Protein AF-A0A288DCH0-F1 (afdb_monomer)

Secondary structure (DSSP, 8-state):
------------GGG--EESS-HHHHHHHHHHHHHH-BTTBEEEEEEEEETT--SHHHHHHHHHHHHHHH-GGGGGG--SS---TTTGGGSEEEE-HHHHHHHHHHHHH-B-PPPTT-------S----B----HHHHHHHHHHHHHHHHHHHHT--TT-EEEEE--TTTSSS---SSEEEEEEE-SSS-EEEEEEEEE-

Foldseek 3Di:
DDPPDDDPDDDDLPQEDDPDDDPVLSVLQVLLQVLLDDPFKGKHKYKYWAWPFQDPVSVVVVLCVVQCVVCVVLVPPPPDDDPPPVVVVVQKAWDDPVVVVVLLVQLSQQSAADDPPPDDDDDDDDDRGHDDDDPVSVVVNVVSSVVNVVVVVVQDDPPKTKIFGNPPRGHPEDPDPRKGWMWTHHNPGITMIIMMYMDD

Sequence (200 aa):
MNNTVIYENSFRTDNLIVYGNSEELKKILLELEKLMYGYNYEINLGFVKLPECSTIALCKDKLETIFVAQNPHKVWSNTEGKYDLEEENKEIIPASIGEFWKKFDNGFND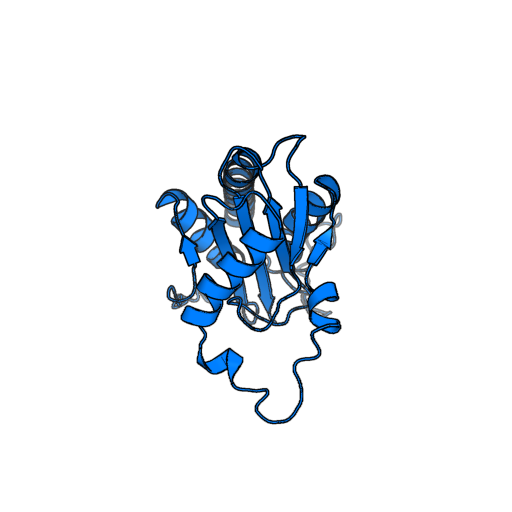RGEFKQGERPSVNETEERDGLLLSEENEKKLYQLVDQYKTIVSSFISPASEVYHYLGYNTIPGYETRRGYRMIIVNKDRDSIFIYGSGSD

Structure (mmCIF, N/CA/C/O backbone):
data_AF-A0A288DCH0-F1
#
_entry.id   AF-A0A288DCH0-F1
#
loop_
_atom_site.group_PDB
_atom_site.id
_atom_site.type_symbol
_atom_site.label_atom_id
_atom_site.label_alt_id
_atom_site.label_comp_id
_atom_site.label_asym_id
_atom_site.label_entity_id
_atom_site.label_seq_id
_atom_site.pdbx_PDB_ins_code
_atom_site.Cartn_x
_atom_site.Cartn_y
_atom_site.Cartn_z
_atom_site.occupancy
_atom_site.B_iso_or_equiv
_atom_site.auth_seq_id
_atom_site.auth_comp_id
_atom_site.auth_asym_id
_atom_site.auth_atom_id
_atom_site.pdbx_PDB_model_num
ATOM 1 N N . MET A 1 1 ? 23.135 -1.327 -36.251 1.00 33.06 1 MET A N 1
ATOM 2 C CA . MET A 1 1 ? 21.700 -0.989 -36.161 1.00 33.06 1 MET A CA 1
ATOM 3 C C . MET A 1 1 ? 21.168 -1.756 -34.965 1.00 33.06 1 MET A C 1
ATOM 5 O O . MET A 1 1 ? 21.158 -2.977 -35.023 1.00 33.06 1 MET A O 1
ATOM 9 N N . ASN A 1 2 ? 20.892 -1.071 -33.853 1.00 27.50 2 ASN A N 1
ATOM 10 C CA . ASN A 1 2 ? 20.385 -1.710 -32.638 1.00 27.50 2 ASN A CA 1
ATOM 11 C C . ASN A 1 2 ? 18.883 -1.935 -32.807 1.00 27.50 2 ASN A C 1
ATOM 13 O O . ASN A 1 2 ? 18.128 -0.975 -32.939 1.00 27.50 2 ASN A O 1
ATOM 17 N N . ASN A 1 3 ? 18.474 -3.202 -32.841 1.00 24.83 3 ASN A N 1
ATOM 18 C CA . ASN A 1 3 ? 17.071 -3.587 -32.829 1.00 24.83 3 ASN A CA 1
ATOM 19 C C . ASN A 1 3 ? 16.537 -3.396 -31.407 1.00 24.83 3 ASN A C 1
ATOM 21 O O . ASN A 1 3 ? 16.748 -4.244 -30.543 1.00 24.83 3 ASN A O 1
ATOM 25 N N . THR A 1 4 ? 15.869 -2.272 -31.164 1.00 25.62 4 THR A N 1
ATOM 26 C CA . THR A 1 4 ? 15.046 -2.084 -29.969 1.00 25.62 4 THR A CA 1
ATOM 27 C C . THR A 1 4 ? 13.858 -3.035 -30.074 1.00 25.62 4 THR A C 1
ATOM 29 O O . THR A 1 4 ? 12.953 -2.820 -30.879 1.00 25.62 4 THR A O 1
ATOM 32 N N . VAL A 1 5 ? 13.887 -4.122 -29.306 1.00 27.50 5 VAL A N 1
ATOM 33 C CA . VAL A 1 5 ? 12.747 -5.032 -29.177 1.00 27.50 5 VAL A CA 1
ATOM 34 C C . VAL A 1 5 ? 11.731 -4.361 -28.255 1.00 27.50 5 VAL A C 1
ATOM 36 O O . VAL A 1 5 ? 11.988 -4.190 -27.067 1.00 27.50 5 VAL A O 1
ATOM 39 N N . ILE A 1 6 ? 10.602 -3.933 -28.818 1.00 24.89 6 ILE A N 1
ATOM 40 C CA . ILE A 1 6 ? 9.456 -3.416 -28.066 1.00 24.89 6 ILE A CA 1
ATOM 41 C C . ILE A 1 6 ? 8.546 -4.613 -27.786 1.00 24.89 6 ILE A C 1
ATOM 43 O O . ILE A 1 6 ? 7.975 -5.183 -28.714 1.00 24.89 6 ILE A O 1
ATOM 47 N N . TYR A 1 7 ? 8.455 -5.025 -26.522 1.00 28.09 7 TYR A N 1
ATOM 48 C CA . TYR A 1 7 ? 7.547 -6.083 -26.084 1.00 28.09 7 TYR A CA 1
ATOM 49 C C . TYR A 1 7 ? 6.177 -5.477 -25.754 1.00 28.09 7 TYR A C 1
ATOM 51 O O . TYR A 1 7 ? 6.049 -4.687 -24.820 1.00 28.09 7 TYR A O 1
ATOM 59 N N . GLU A 1 8 ? 5.143 -5.848 -26.511 1.00 26.28 8 GLU A N 1
ATOM 60 C CA . GLU A 1 8 ? 3.749 -5.618 -26.121 1.00 26.28 8 GLU A CA 1
ATOM 61 C C . GLU A 1 8 ? 3.344 -6.698 -25.104 1.00 26.28 8 GLU A C 1
ATOM 63 O O . GLU A 1 8 ? 3.050 -7.837 -25.463 1.00 26.28 8 GLU A O 1
ATOM 68 N N . ASN A 1 9 ? 3.386 -6.358 -23.811 1.00 33.69 9 ASN A N 1
ATOM 69 C CA . ASN A 1 9 ? 3.046 -7.281 -22.726 1.00 33.69 9 ASN A CA 1
ATOM 70 C C . ASN A 1 9 ? 1.526 -7.429 -22.561 1.00 33.69 9 ASN A C 1
ATOM 72 O O . ASN A 1 9 ? 0.808 -6.461 -22.300 1.00 33.69 9 ASN A O 1
ATOM 76 N N . SER A 1 10 ? 1.042 -8.671 -22.628 1.00 29.69 10 SER A N 1
ATOM 77 C CA . SER A 1 10 ? -0.315 -9.048 -22.232 1.00 29.69 10 SER A CA 1
ATOM 78 C C . SER A 1 10 ? -0.452 -8.993 -20.703 1.00 29.69 10 SER A C 1
ATOM 80 O O . SER A 1 10 ? -0.099 -9.943 -20.005 1.00 29.69 10 SER A O 1
ATOM 82 N N . PHE A 1 11 ? -0.944 -7.872 -20.180 1.00 36.62 11 PHE A N 1
ATOM 83 C CA . PHE A 1 11 ? -1.223 -7.674 -18.754 1.00 36.62 11 PHE A CA 1
ATOM 84 C C . PHE A 1 11 ? -2.379 -8.570 -18.277 1.00 36.62 11 PHE A C 1
ATOM 86 O O . PHE A 1 11 ? -3.486 -8.479 -18.809 1.00 36.62 11 PHE A O 1
ATOM 93 N N . ARG A 1 12 ? -2.156 -9.404 -17.252 1.00 41.03 12 ARG A N 1
ATOM 94 C CA . ARG A 1 12 ? -3.237 -10.108 -16.539 1.00 41.03 12 ARG A CA 1
ATOM 95 C C . ARG A 1 12 ? -3.827 -9.179 -15.478 1.00 41.03 12 ARG A C 1
ATOM 97 O O . ARG A 1 12 ? -3.270 -9.019 -14.402 1.00 41.03 12 ARG A O 1
ATOM 104 N N . THR A 1 13 ? -4.965 -8.567 -15.788 1.00 41.00 13 THR A N 1
ATOM 105 C CA . THR A 1 13 ? -5.690 -7.611 -14.928 1.00 41.00 13 THR A CA 1
ATOM 106 C C . THR A 1 13 ? -6.478 -8.247 -13.779 1.00 41.00 13 THR A C 1
ATOM 108 O O . THR A 1 13 ? -7.108 -7.533 -13.001 1.00 41.00 13 THR A O 1
ATOM 111 N N . ASP A 1 14 ? -6.478 -9.575 -13.675 1.00 42.03 14 ASP A N 1
ATOM 112 C CA . ASP A 1 14 ? -7.470 -10.312 -12.881 1.00 42.03 14 ASP A CA 1
ATOM 113 C C . ASP A 1 14 ? -7.154 -10.363 -11.375 1.00 42.03 14 ASP A C 1
ATOM 115 O O . ASP A 1 14 ? -7.988 -10.809 -10.592 1.00 42.03 14 ASP A O 1
ATOM 119 N N . ASN A 1 15 ? -5.983 -9.867 -10.953 1.00 45.94 15 ASN A N 1
ATOM 120 C CA . ASN A 1 15 ? -5.519 -9.941 -9.561 1.00 45.94 15 ASN A CA 1
ATOM 121 C C . ASN A 1 15 ? -5.528 -8.599 -8.810 1.00 45.94 15 ASN A C 1
ATOM 123 O O . ASN A 1 15 ? -5.240 -8.589 -7.611 1.00 45.94 15 ASN A O 1
ATOM 127 N N . LEU A 1 16 ? -5.837 -7.475 -9.475 1.00 48.00 16 LEU A N 1
ATOM 128 C CA . LEU A 1 16 ? -5.811 -6.172 -8.812 1.00 48.00 16 LEU A CA 1
ATOM 129 C C . LEU A 1 16 ? -7.074 -5.973 -7.974 1.00 48.00 16 LEU A C 1
ATOM 131 O O . LEU A 1 16 ? -8.174 -5.764 -8.496 1.00 48.00 16 LEU A O 1
ATOM 135 N N . ILE A 1 17 ? -6.896 -5.973 -6.658 1.00 54.69 17 ILE A N 1
ATOM 136 C CA . ILE A 1 17 ? -7.978 -5.752 -5.713 1.00 54.69 17 ILE A CA 1
ATOM 137 C C . ILE A 1 17 ? -7.964 -4.300 -5.251 1.00 54.69 17 ILE A C 1
ATOM 139 O O . ILE A 1 17 ? -7.079 -3.869 -4.513 1.00 54.69 17 ILE A O 1
ATOM 143 N N . VAL A 1 18 ? -9.007 -3.571 -5.650 1.00 55.38 18 VAL A N 1
ATOM 144 C CA . VAL A 1 18 ? -9.348 -2.250 -5.114 1.00 55.38 18 VAL A CA 1
ATOM 145 C C . VAL A 1 18 ? -10.775 -2.313 -4.578 1.00 55.38 18 VAL A C 1
ATOM 147 O O . VAL A 1 18 ? -11.734 -2.154 -5.331 1.00 55.38 18 VAL A O 1
ATOM 150 N N . TYR A 1 19 ? -10.940 -2.574 -3.279 1.00 48.19 19 TYR A N 1
ATOM 151 C CA . TYR A 1 19 ? -12.259 -2.500 -2.637 1.00 48.19 19 TYR A CA 1
ATOM 152 C C . TYR A 1 19 ? -12.503 -1.089 -2.100 1.00 48.19 19 TYR A C 1
ATOM 154 O O . TYR A 1 19 ? -11.731 -0.590 -1.284 1.00 48.19 19 TYR A O 1
ATOM 162 N N . GLY A 1 20 ? -13.606 -0.471 -2.536 1.00 47.53 20 GLY A N 1
ATOM 163 C CA . GLY A 1 20 ? -14.191 0.713 -1.900 1.00 47.53 20 GLY A CA 1
ATOM 164 C C . GLY A 1 20 ? -13.631 2.088 -2.291 1.00 47.53 20 GLY A C 1
ATOM 165 O O . GLY A 1 20 ? -13.888 3.028 -1.542 1.00 47.53 20 GLY A O 1
ATOM 166 N N . ASN A 1 21 ? -12.898 2.237 -3.409 1.00 59.12 21 ASN A N 1
ATOM 167 C CA . ASN A 1 21 ? -12.356 3.530 -3.875 1.00 59.12 21 ASN A CA 1
ATOM 168 C C . ASN A 1 21 ? -12.248 3.670 -5.413 1.00 59.12 21 ASN A C 1
ATOM 170 O O . ASN A 1 21 ? -12.441 2.706 -6.147 1.00 59.12 21 ASN A O 1
ATOM 174 N N . SER A 1 22 ? -11.991 4.909 -5.866 1.00 68.38 22 SER A N 1
ATOM 175 C CA . SER A 1 22 ? -12.188 5.436 -7.228 1.00 68.38 22 SER A CA 1
ATOM 176 C C . SER A 1 22 ? -11.420 4.715 -8.349 1.00 68.38 22 SER A C 1
ATOM 178 O O . SER A 1 22 ? -10.301 4.236 -8.170 1.00 68.38 22 SER A O 1
ATOM 180 N N . GLU A 1 23 ? -11.993 4.743 -9.559 1.00 78.50 23 GLU A N 1
ATOM 181 C CA . GLU A 1 23 ? -11.355 4.313 -10.821 1.00 78.50 23 GLU A CA 1
ATOM 182 C C . GLU A 1 23 ? -9.957 4.918 -11.043 1.00 78.50 23 GLU A C 1
ATOM 184 O O . GLU A 1 23 ? -9.132 4.358 -11.759 1.00 78.50 23 GLU A O 1
ATOM 189 N N . GLU A 1 24 ? -9.678 6.066 -10.431 1.00 83.88 24 GLU A N 1
ATOM 190 C CA . GLU A 1 24 ? -8.376 6.726 -10.463 1.00 83.88 24 GLU A CA 1
ATOM 191 C C . GLU A 1 24 ? -7.301 5.930 -9.715 1.00 83.88 24 GLU A C 1
ATOM 193 O O . GLU A 1 24 ? -6.245 5.671 -10.286 1.00 83.88 24 GLU A O 1
ATOM 198 N N . LEU A 1 25 ? -7.576 5.460 -8.492 1.00 86.62 25 LEU A N 1
ATOM 199 C CA . LEU A 1 25 ? -6.627 4.639 -7.732 1.00 86.62 25 LEU A CA 1
ATOM 200 C C . LEU A 1 25 ? -6.304 3.343 -8.480 1.00 86.62 25 LEU A C 1
ATOM 202 O O . LEU A 1 25 ? -5.142 2.960 -8.587 1.00 86.62 25 LEU A O 1
ATOM 206 N N . LYS A 1 26 ? -7.325 2.700 -9.056 1.00 86.50 26 LYS A N 1
ATOM 207 C CA . LYS A 1 26 ? -7.138 1.501 -9.878 1.00 86.50 26 LYS A CA 1
ATOM 208 C C . LYS A 1 26 ? -6.208 1.774 -11.063 1.00 86.50 26 LYS A C 1
ATOM 210 O O . LYS A 1 26 ? -5.300 0.990 -11.316 1.00 86.50 26 LYS A O 1
ATOM 215 N N . LYS A 1 27 ? -6.400 2.894 -11.769 1.00 89.81 27 LYS A N 1
ATOM 216 C CA . LYS A 1 27 ? -5.523 3.304 -12.878 1.00 89.81 27 LYS A CA 1
ATOM 217 C C . LYS A 1 27 ? -4.095 3.573 -12.413 1.00 89.81 27 LYS A C 1
ATOM 219 O O . LYS A 1 27 ? -3.172 3.124 -13.082 1.00 89.81 27 LYS A O 1
ATOM 224 N N . ILE A 1 28 ? -3.915 4.261 -11.283 1.00 91.75 28 ILE A N 1
ATOM 225 C CA . ILE A 1 28 ? -2.589 4.536 -10.716 1.00 91.75 28 ILE A CA 1
ATOM 226 C C . ILE A 1 28 ? -1.857 3.224 -10.426 1.00 91.75 28 ILE A C 1
ATOM 228 O O . ILE A 1 28 ? -0.740 3.048 -10.901 1.00 91.75 28 ILE A O 1
ATOM 232 N N . LEU A 1 29 ? -2.492 2.288 -9.712 1.00 89.44 29 LEU A N 1
ATOM 233 C CA . LEU A 1 29 ? -1.873 1.007 -9.360 1.00 89.44 29 LEU A CA 1
ATOM 234 C C . LEU A 1 29 ? -1.507 0.182 -10.602 1.00 89.44 29 LEU A C 1
ATOM 236 O O . LEU A 1 29 ? -0.375 -0.274 -10.698 1.00 89.44 29 LEU A O 1
ATOM 240 N N . LEU A 1 30 ? -2.404 0.074 -11.591 1.00 87.06 30 LEU A N 1
ATOM 241 C CA . LEU A 1 30 ? -2.114 -0.645 -12.842 1.00 87.06 30 LEU A CA 1
ATOM 242 C C . LEU A 1 30 ? -0.948 -0.028 -13.623 1.00 87.06 30 LEU A C 1
ATOM 244 O O . LEU A 1 30 ? -0.140 -0.741 -14.213 1.00 87.06 30 LEU A O 1
ATOM 248 N N . GLU A 1 31 ? -0.872 1.300 -13.683 1.00 90.00 31 GLU A N 1
ATOM 249 C CA . GLU A 1 31 ? 0.220 1.979 -14.383 1.00 90.00 31 GLU A CA 1
ATOM 250 C C . GLU A 1 31 ? 1.544 1.878 -13.614 1.00 90.00 31 GLU A C 1
ATOM 252 O O . GLU A 1 31 ? 2.592 1.752 -14.245 1.00 90.00 31 GLU A O 1
ATOM 257 N N . LEU A 1 32 ? 1.508 1.874 -12.278 1.00 89.50 32 LEU A N 1
ATOM 258 C CA . LEU A 1 32 ? 2.677 1.587 -11.444 1.00 89.50 32 LEU A CA 1
ATOM 259 C C . LEU A 1 32 ? 3.186 0.161 -11.681 1.00 89.50 32 LEU A C 1
ATOM 261 O O . LEU A 1 32 ? 4.368 -0.011 -11.958 1.00 89.50 32 LEU A O 1
ATOM 265 N N . GLU A 1 33 ? 2.304 -0.842 -11.661 1.00 86.56 33 GLU A N 1
ATOM 266 C CA . GLU A 1 33 ? 2.664 -2.234 -11.966 1.00 86.56 33 GLU A CA 1
ATOM 267 C C . GLU A 1 33 ? 3.313 -2.353 -13.351 1.00 86.56 33 GLU A C 1
ATOM 269 O O . GLU A 1 33 ? 4.378 -2.948 -13.472 1.00 86.56 33 GLU A O 1
ATOM 274 N N . LYS A 1 34 ? 2.747 -1.709 -14.385 1.00 84.81 34 LYS A N 1
ATOM 275 C CA . LYS A 1 34 ? 3.336 -1.642 -15.740 1.00 84.81 34 LYS A CA 1
ATOM 276 C C . LYS A 1 34 ? 4.734 -1.056 -15.771 1.00 84.81 34 LYS A C 1
ATOM 278 O O . LYS A 1 34 ? 5.597 -1.591 -16.459 1.00 84.81 34 LYS A O 1
ATOM 283 N N . LEU A 1 35 ? 4.944 0.054 -15.070 1.00 85.25 35 LEU A N 1
ATOM 284 C CA . LEU A 1 35 ? 6.243 0.719 -15.027 1.00 85.25 35 LEU A CA 1
ATOM 285 C C . LEU A 1 35 ? 7.268 -0.063 -14.210 1.00 85.25 35 LEU A C 1
ATOM 287 O O . LEU A 1 35 ? 8.457 0.148 -14.397 1.00 85.25 35 LEU A O 1
ATOM 291 N N . MET A 1 36 ? 6.835 -0.938 -13.308 1.00 79.62 36 MET A N 1
ATOM 292 C CA . MET A 1 36 ? 7.726 -1.748 -12.480 1.00 79.62 36 MET A CA 1
ATOM 293 C C . MET A 1 36 ? 7.902 -3.181 -13.004 1.00 79.62 36 MET A C 1
ATOM 295 O O . MET A 1 36 ? 8.709 -3.927 -12.456 1.00 79.62 36 MET A O 1
ATOM 299 N N . TYR A 1 37 ? 7.187 -3.562 -14.067 1.00 71.56 37 TYR A N 1
ATOM 300 C CA . TYR A 1 37 ? 7.242 -4.892 -14.674 1.00 71.56 37 TYR A CA 1
ATOM 301 C C . TYR A 1 37 ? 8.502 -5.076 -15.537 1.00 71.56 37 TYR A C 1
ATOM 303 O O . TYR A 1 37 ? 8.754 -4.293 -16.456 1.00 71.56 37 TYR A O 1
ATOM 311 N N . GLY A 1 38 ? 9.272 -6.139 -15.286 1.00 64.31 38 GLY A N 1
ATOM 312 C CA . GLY A 1 38 ? 10.530 -6.448 -15.983 1.00 64.31 38 GLY A CA 1
ATOM 313 C C . GLY A 1 38 ? 10.604 -7.878 -16.526 1.00 64.31 38 GLY A C 1
ATOM 314 O O . GLY A 1 38 ? 9.732 -8.693 -16.253 1.00 64.31 38 GLY A O 1
ATOM 315 N N . TYR A 1 39 ? 11.664 -8.198 -17.285 1.00 52.31 39 TYR A N 1
ATOM 316 C CA . TYR A 1 39 ? 11.832 -9.470 -18.025 1.00 52.31 39 TYR A CA 1
ATOM 317 C C . TYR A 1 39 ? 11.631 -10.742 -17.174 1.00 52.31 39 TYR A C 1
ATOM 319 O O . TYR A 1 39 ? 11.207 -11.753 -17.719 1.00 52.31 39 TYR A O 1
ATOM 327 N N . ASN A 1 40 ? 11.870 -10.675 -15.859 1.00 54.38 40 ASN A N 1
ATOM 328 C CA . ASN A 1 40 ? 11.530 -11.726 -14.891 1.00 54.38 40 ASN A CA 1
ATOM 329 C C . ASN A 1 40 ? 10.913 -11.154 -13.603 1.00 54.38 40 ASN A C 1
ATOM 331 O O . ASN A 1 40 ? 10.943 -11.817 -12.584 1.00 54.38 40 ASN A O 1
ATOM 335 N N . TYR A 1 41 ? 10.437 -9.905 -13.607 1.00 65.50 41 TYR A N 1
ATOM 336 C CA . TYR A 1 41 ? 10.013 -9.244 -12.374 1.00 65.50 41 TYR A CA 1
ATOM 337 C C . TYR A 1 41 ? 8.532 -8.898 -12.435 1.00 65.50 41 TYR A C 1
ATOM 339 O O . TYR A 1 41 ? 8.132 -7.995 -13.176 1.00 65.50 41 TYR A O 1
ATOM 347 N N . GLU A 1 42 ? 7.727 -9.630 -11.669 1.00 71.88 42 GLU A N 1
ATOM 348 C CA . GLU A 1 42 ? 6.294 -9.383 -11.532 1.00 71.88 42 GLU A CA 1
ATOM 349 C C . GLU A 1 42 ? 6.026 -8.596 -10.250 1.00 71.88 42 GLU A C 1
ATOM 351 O O . GLU A 1 42 ? 6.369 -9.041 -9.155 1.00 71.88 42 GLU A O 1
ATOM 356 N N . ILE A 1 43 ? 5.380 -7.435 -10.384 1.00 77.38 43 ILE A N 1
ATOM 357 C CA . ILE A 1 43 ? 4.949 -6.596 -9.264 1.00 77.38 43 ILE A CA 1
ATOM 358 C C . ILE A 1 43 ? 3.433 -6.660 -9.143 1.00 77.38 43 ILE A C 1
ATOM 360 O O . ILE A 1 43 ? 2.714 -6.474 -10.120 1.00 77.38 43 ILE A O 1
ATOM 364 N N . ASN A 1 44 ? 2.967 -6.900 -7.920 1.00 80.31 44 ASN A N 1
ATOM 365 C CA . ASN A 1 44 ? 1.561 -6.845 -7.549 1.00 80.31 44 ASN A CA 1
ATOM 366 C C . ASN A 1 44 ? 1.392 -5.822 -6.429 1.00 80.31 44 ASN A C 1
ATOM 368 O O . ASN A 1 44 ? 2.027 -5.938 -5.375 1.00 80.31 44 ASN A O 1
ATOM 372 N N . LEU A 1 45 ? 0.561 -4.817 -6.672 1.00 86.00 45 LEU A N 1
ATOM 373 C CA . LEU A 1 45 ? 0.197 -3.784 -5.718 1.00 86.00 45 LEU A CA 1
ATOM 374 C C . LEU A 1 45 ? -1.274 -3.943 -5.348 1.00 86.00 45 LEU A C 1
ATOM 376 O O . LEU A 1 45 ? -2.097 -4.376 -6.147 1.00 86.00 45 LEU A O 1
ATOM 380 N N . GLY A 1 46 ? -1.654 -3.517 -4.151 1.00 86.69 46 GLY A N 1
ATOM 381 C CA . GLY A 1 46 ? -3.068 -3.471 -3.820 1.00 86.69 46 GLY A CA 1
ATOM 382 C C . GLY A 1 46 ? -3.421 -2.563 -2.668 1.00 86.69 46 GLY A C 1
ATOM 383 O O . GLY A 1 46 ? -2.590 -2.172 -1.844 1.00 86.69 46 GLY A O 1
ATOM 384 N N . PHE A 1 47 ? -4.705 -2.223 -2.654 1.00 90.19 47 PHE A N 1
ATOM 385 C CA . PHE A 1 47 ? -5.308 -1.310 -1.705 1.00 90.19 47 PHE A CA 1
ATOM 386 C C . PHE A 1 47 ? -6.709 -1.804 -1.363 1.00 90.19 47 PHE A C 1
ATOM 388 O O . PHE A 1 47 ? -7.597 -1.883 -2.211 1.00 90.19 47 PHE A O 1
ATOM 395 N N . VAL A 1 48 ? -6.936 -2.088 -0.092 1.00 89.06 48 VAL A N 1
ATOM 396 C CA . VAL A 1 48 ? -8.215 -2.565 0.415 1.00 89.06 48 VAL A CA 1
ATOM 397 C C . VAL A 1 48 ? -8.712 -1.577 1.450 1.00 89.06 48 VAL A C 1
ATOM 399 O O . VAL A 1 48 ? -8.078 -1.365 2.482 1.00 89.06 48 VAL A O 1
ATOM 402 N N . LYS A 1 49 ? -9.872 -0.980 1.188 1.00 89.50 49 LYS A N 1
ATOM 403 C CA . LYS A 1 49 ? -10.587 -0.198 2.187 1.00 89.50 49 LYS A CA 1
ATOM 404 C C . LYS A 1 49 ? -11.319 -1.139 3.143 1.00 89.50 49 LYS A C 1
ATOM 406 O O . LYS A 1 49 ? -12.034 -2.037 2.704 1.00 89.50 49 LYS A O 1
ATOM 411 N N . LEU A 1 50 ? -11.156 -0.918 4.441 1.00 89.75 50 LEU A N 1
ATOM 412 C CA . LEU A 1 50 ? -11.725 -1.721 5.522 1.00 89.75 50 LEU A CA 1
ATOM 413 C C . LEU A 1 50 ? -12.735 -0.869 6.308 1.00 89.75 50 LEU A C 1
ATOM 415 O O . LEU A 1 50 ? -12.389 -0.316 7.359 1.00 89.75 50 LEU A O 1
ATOM 419 N N . PRO A 1 51 ? -13.976 -0.723 5.800 1.00 86.88 51 PRO A N 1
ATOM 420 C CA . PRO A 1 51 ? -15.001 0.042 6.492 1.00 86.88 51 PRO A CA 1
ATOM 421 C C . PRO A 1 51 ? -15.348 -0.620 7.819 1.00 86.88 51 PRO A C 1
ATOM 423 O O . PRO A 1 51 ? -15.377 -1.852 7.914 1.00 86.88 51 PRO A O 1
ATOM 426 N N . GLU A 1 52 ? -15.611 0.202 8.835 1.00 85.44 52 GLU A N 1
ATOM 427 C CA . GLU A 1 52 ? -15.975 -0.249 10.187 1.00 85.44 52 GLU A CA 1
ATOM 428 C C . GLU A 1 52 ? -14.923 -1.170 10.835 1.00 85.44 52 GLU A C 1
ATOM 430 O O . GLU A 1 52 ? -15.234 -1.964 11.721 1.00 85.44 52 GLU A O 1
ATOM 435 N N . CYS A 1 53 ? -13.664 -1.097 10.396 1.00 90.12 53 CYS A N 1
ATOM 436 C CA . CYS A 1 53 ? -12.560 -1.668 11.149 1.00 90.12 53 CYS A CA 1
ATOM 437 C C . CYS A 1 53 ? -11.943 -0.586 12.041 1.00 90.12 53 CYS A C 1
ATOM 439 O O . CYS A 1 53 ? -11.183 0.243 11.550 1.00 90.12 53 CYS A O 1
ATOM 441 N N . SER A 1 54 ? -12.226 -0.627 13.341 1.00 93.56 54 SER A N 1
ATOM 442 C CA . SER A 1 54 ? -11.653 0.297 14.333 1.00 93.56 54 SER A CA 1
ATOM 443 C C . SER A 1 54 ? -10.591 -0.336 15.237 1.00 93.56 54 SER A C 1
ATOM 445 O O . SER A 1 54 ? -9.970 0.358 16.041 1.00 93.56 54 SER A O 1
ATOM 447 N N . THR A 1 55 ? -10.378 -1.649 15.123 1.00 94.75 55 THR A N 1
ATOM 448 C CA . THR A 1 55 ? -9.391 -2.405 15.900 1.00 94.75 55 THR A CA 1
ATOM 449 C C . THR A 1 55 ? -8.643 -3.375 14.998 1.00 94.75 55 THR A C 1
ATOM 451 O O . THR A 1 55 ? -9.171 -3.842 13.990 1.00 94.75 55 THR A O 1
ATOM 454 N N . ILE A 1 56 ? -7.417 -3.729 15.380 1.00 92.69 56 ILE A N 1
ATOM 455 C CA . ILE A 1 56 ? -6.601 -4.652 14.589 1.00 92.69 56 ILE A CA 1
ATOM 456 C C . ILE A 1 56 ? -7.248 -6.035 14.415 1.00 92.69 56 ILE A C 1
ATOM 458 O O . ILE A 1 56 ? -7.178 -6.600 13.327 1.00 92.69 56 ILE A O 1
ATOM 462 N N . ALA A 1 57 ? -7.950 -6.532 15.439 1.00 89.94 57 ALA A N 1
ATOM 463 C CA . ALA A 1 57 ? -8.692 -7.790 15.368 1.00 89.94 57 ALA A CA 1
ATOM 464 C C . ALA A 1 57 ? -9.790 -7.734 14.292 1.00 89.94 57 ALA A C 1
ATOM 466 O O . ALA A 1 57 ? -9.833 -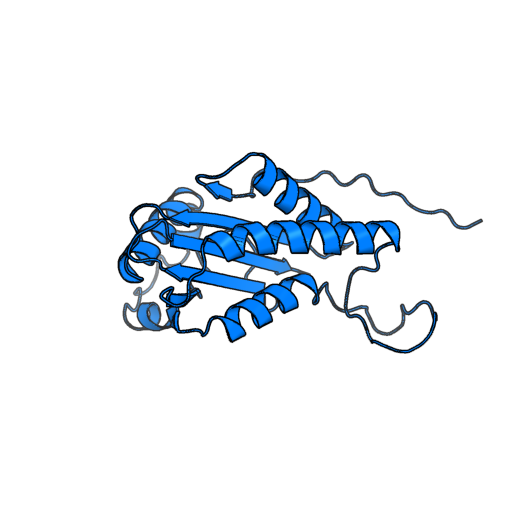8.586 13.413 1.00 89.94 57 ALA A O 1
ATOM 467 N N . LEU A 1 58 ? -10.596 -6.664 14.272 1.00 90.94 58 LEU A N 1
ATOM 468 C CA . LEU A 1 58 ? -11.637 -6.485 13.251 1.00 90.94 58 LEU A CA 1
ATOM 469 C C . LEU A 1 58 ? -11.057 -6.354 11.835 1.00 90.94 58 LEU A C 1
ATOM 471 O O . LEU A 1 58 ? -11.682 -6.783 10.865 1.00 90.94 58 LEU A O 1
ATOM 475 N N . CYS A 1 59 ? -9.876 -5.747 11.695 1.00 90.12 59 CYS A N 1
ATOM 476 C CA . CYS A 1 59 ? -9.204 -5.635 10.400 1.00 90.12 59 CYS A CA 1
ATOM 477 C C . CYS A 1 59 ? -8.710 -6.997 9.925 1.00 90.12 59 CYS A C 1
ATOM 479 O O . CYS A 1 59 ? -8.887 -7.307 8.749 1.00 90.12 59 CYS A O 1
ATOM 481 N N . LYS A 1 60 ? -8.126 -7.801 10.823 1.00 86.19 60 LYS A N 1
ATOM 482 C CA . LYS A 1 60 ? -7.683 -9.167 10.526 1.00 86.19 60 LYS A CA 1
ATOM 483 C C . LYS A 1 60 ? -8.855 -10.012 10.021 1.00 86.19 60 LYS A C 1
ATOM 485 O O . LYS A 1 60 ? -8.789 -10.490 8.893 1.00 86.19 60 LYS A O 1
ATOM 490 N N . ASP A 1 61 ? -9.957 -10.058 10.769 1.00 84.62 61 ASP A N 1
ATOM 491 C CA . ASP A 1 61 ? -11.153 -10.834 10.407 1.00 84.62 61 ASP A CA 1
ATOM 492 C C . ASP A 1 61 ? -11.715 -10.432 9.029 1.00 84.62 61 ASP A C 1
ATOM 494 O O . ASP A 1 61 ? -12.096 -11.273 8.206 1.00 84.62 61 ASP A O 1
ATOM 498 N N . LYS A 1 62 ? -11.754 -9.122 8.739 1.00 85.00 62 LYS A N 1
ATOM 499 C CA . LYS A 1 62 ? -12.207 -8.612 7.435 1.00 85.00 62 LYS A CA 1
ATOM 500 C C . LYS A 1 62 ? -11.255 -8.999 6.308 1.00 85.00 62 LYS A C 1
ATOM 502 O O . LYS A 1 62 ? -11.725 -9.391 5.243 1.00 85.00 62 LYS A O 1
ATOM 507 N N . LEU A 1 63 ? -9.944 -8.885 6.514 1.00 82.25 63 LEU A N 1
ATOM 508 C CA . LEU A 1 63 ? -8.950 -9.260 5.506 1.00 82.25 63 LEU A CA 1
ATOM 509 C C . LEU A 1 63 ? -8.998 -10.754 5.209 1.00 82.25 63 LEU A C 1
ATOM 511 O O . LEU A 1 63 ? -9.013 -11.132 4.041 1.00 82.25 63 LEU A O 1
ATOM 515 N N . GLU A 1 64 ? -9.108 -11.589 6.239 1.00 78.69 64 GLU A N 1
ATOM 516 C CA . GLU A 1 64 ? -9.305 -13.026 6.075 1.00 78.69 64 GLU A CA 1
ATOM 517 C C . GLU A 1 64 ? -10.572 -13.315 5.283 1.00 78.69 64 GLU A C 1
ATOM 519 O O . GLU A 1 64 ? -10.51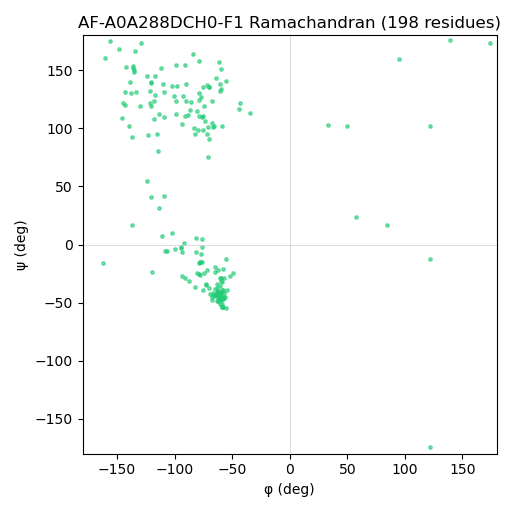4 -14.041 4.299 1.00 78.69 64 GLU A O 1
ATOM 524 N N . THR A 1 65 ? -11.692 -12.672 5.613 1.00 77.31 65 THR A N 1
ATOM 525 C CA . THR A 1 65 ? -12.941 -12.833 4.855 1.00 77.31 65 THR A CA 1
ATOM 526 C C . THR A 1 65 ? -12.764 -12.468 3.378 1.00 77.31 65 THR A C 1
ATOM 528 O O . THR A 1 65 ? -13.179 -13.225 2.499 1.00 77.31 65 THR A O 1
ATOM 531 N N . ILE A 1 66 ? -12.133 -11.325 3.088 1.00 76.62 66 ILE A N 1
ATOM 532 C CA . ILE A 1 66 ? -11.915 -10.840 1.717 1.00 76.62 66 ILE A CA 1
ATOM 533 C C . ILE A 1 66 ? -11.027 -11.815 0.938 1.00 76.62 66 ILE A C 1
ATOM 535 O O . ILE A 1 66 ? -11.365 -12.197 -0.182 1.00 76.62 66 ILE A O 1
ATOM 539 N N . PHE A 1 67 ? -9.906 -12.227 1.523 1.00 73.19 67 PHE A N 1
ATOM 540 C CA . PHE A 1 67 ? -8.871 -12.969 0.815 1.00 73.19 67 PHE A CA 1
ATOM 541 C C . PHE A 1 67 ? -9.088 -14.490 0.808 1.00 73.19 67 PHE A C 1
ATOM 543 O O . PHE A 1 67 ? -8.771 -15.140 -0.188 1.00 73.19 67 PHE A O 1
ATOM 550 N N . VAL A 1 68 ? -9.695 -15.070 1.850 1.00 68.12 68 VAL A N 1
ATOM 551 C CA . VAL A 1 68 ? -10.133 -16.481 1.857 1.00 68.12 68 VAL A CA 1
ATOM 552 C C . VAL A 1 68 ? -11.219 -16.707 0.812 1.00 68.12 68 VAL A C 1
ATOM 554 O O . VAL A 1 68 ? -11.149 -17.683 0.068 1.00 68.12 68 VAL A O 1
ATOM 557 N N . ALA A 1 69 ? -12.188 -15.792 0.697 1.00 60.41 69 ALA A N 1
ATOM 558 C CA . ALA A 1 69 ? -13.231 -15.890 -0.323 1.00 60.41 69 ALA A CA 1
ATOM 559 C C . ALA A 1 69 ? -12.663 -15.883 -1.754 1.00 60.41 69 ALA A C 1
ATOM 561 O O . ALA A 1 69 ? -13.255 -16.467 -2.658 1.00 60.41 69 ALA A O 1
ATOM 562 N N . GLN A 1 70 ? -11.512 -15.242 -1.962 1.00 59.75 70 GLN A N 1
ATOM 563 C CA . GLN A 1 70 ? -10.870 -15.115 -3.272 1.00 59.75 70 GLN A CA 1
ATOM 564 C C . GLN A 1 70 ? -9.883 -16.239 -3.578 1.00 59.75 70 GLN A C 1
ATOM 566 O O . GLN A 1 70 ? -9.699 -16.589 -4.740 1.00 59.75 70 GLN A O 1
ATOM 571 N N . ASN A 1 71 ? -9.269 -16.826 -2.550 1.00 56.72 71 ASN A N 1
ATOM 572 C CA . ASN A 1 71 ? -8.307 -17.914 -2.687 1.00 56.72 71 ASN A CA 1
ATOM 573 C C . ASN A 1 71 ? -8.723 -19.155 -1.873 1.00 56.72 71 ASN A C 1
ATOM 575 O O . ASN A 1 71 ? -7.911 -19.668 -1.098 1.00 56.72 71 ASN A O 1
ATOM 579 N N . PRO A 1 72 ? -9.944 -19.701 -2.051 1.00 51.12 72 PRO A N 1
ATOM 580 C CA . PRO A 1 72 ? -10.435 -20.807 -1.222 1.00 51.12 72 PRO A CA 1
ATOM 581 C C . PRO A 1 72 ? -9.545 -22.056 -1.326 1.00 51.12 72 PRO A C 1
ATOM 583 O O . PRO A 1 72 ? -9.414 -22.816 -0.370 1.00 51.12 72 PRO A O 1
ATOM 586 N N . HIS A 1 73 ? -8.874 -22.241 -2.468 1.00 49.06 73 HIS A N 1
ATOM 587 C CA . HIS A 1 73 ? -7.949 -23.350 -2.709 1.00 49.06 73 HIS A CA 1
ATOM 588 C C . HIS A 1 73 ? -6.599 -23.207 -1.989 1.00 49.06 73 HIS A C 1
ATOM 590 O O . HIS A 1 73 ? -5.961 -24.222 -1.723 1.00 49.06 73 HIS A O 1
ATOM 596 N N . LYS A 1 74 ? -6.161 -21.986 -1.642 1.00 49.69 74 LYS A N 1
ATOM 597 C CA . LYS A 1 74 ? -4.908 -21.768 -0.892 1.00 49.69 74 LYS A CA 1
ATOM 598 C C . LYS A 1 74 ? -5.051 -22.054 0.605 1.00 49.69 74 LYS A C 1
ATOM 600 O O . LYS A 1 74 ? -4.054 -22.241 1.286 1.00 49.69 74 LYS A O 1
ATOM 605 N N . VAL A 1 75 ? -6.282 -22.148 1.107 1.00 50.00 75 VAL A N 1
ATOM 606 C CA . VAL A 1 75 ? -6.569 -22.547 2.496 1.00 50.00 75 VAL A CA 1
ATOM 607 C C . VAL A 1 75 ? -6.447 -24.072 2.682 1.00 50.00 75 VAL A C 1
ATOM 609 O O . VAL A 1 75 ? -6.347 -24.563 3.800 1.00 50.00 75 VAL A O 1
ATOM 612 N N . TRP A 1 76 ? -6.423 -24.848 1.591 1.00 37.53 76 TRP A N 1
ATOM 613 C CA . TRP A 1 76 ? -6.521 -26.312 1.627 1.00 37.53 76 TRP A CA 1
ATOM 614 C C . TRP A 1 76 ? -5.187 -27.080 1.684 1.00 37.53 76 TRP A C 1
ATOM 616 O O . TRP A 1 76 ? -5.226 -28.307 1.727 1.00 37.53 76 TRP A O 1
ATOM 626 N N . SER A 1 77 ? -4.012 -26.437 1.734 1.00 41.06 77 SER A N 1
ATOM 627 C CA . SER A 1 77 ? -2.725 -27.168 1.754 1.00 41.06 77 SER A CA 1
ATOM 628 C C . SER A 1 77 ? -2.287 -27.702 3.125 1.00 41.06 77 SER A C 1
ATOM 630 O O . SER A 1 77 ? -1.198 -28.258 3.234 1.00 41.06 77 SER A O 1
ATOM 632 N N . ASN A 1 78 ? -3.117 -27.588 4.164 1.00 41.00 78 ASN A N 1
ATOM 633 C CA . ASN A 1 78 ? -2.757 -27.985 5.529 1.00 41.00 78 ASN A CA 1
ATOM 634 C C . ASN A 1 78 ? -3.727 -29.065 6.034 1.00 41.00 78 ASN A C 1
ATOM 636 O O . ASN A 1 78 ? -4.212 -29.007 7.161 1.00 41.00 78 ASN A O 1
ATOM 640 N N . THR A 1 79 ? -4.099 -30.033 5.189 1.00 41.22 79 THR A N 1
ATOM 641 C CA . THR A 1 79 ? -5.055 -31.085 5.587 1.00 41.22 79 THR A CA 1
ATOM 642 C C . THR A 1 79 ? -4.450 -32.166 6.491 1.00 41.22 79 THR A C 1
ATOM 644 O O . THR A 1 79 ? -5.152 -33.097 6.870 1.00 41.22 79 THR A O 1
ATOM 647 N N . GLU A 1 80 ? -3.193 -32.032 6.920 1.00 40.41 80 GLU A N 1
ATOM 648 C CA . GLU A 1 80 ? -2.618 -32.870 7.973 1.00 40.41 80 GLU A CA 1
ATOM 649 C C . GLU A 1 80 ? -1.796 -32.033 8.957 1.00 40.41 80 GLU A C 1
ATOM 651 O O . GLU A 1 80 ? -0.599 -31.835 8.790 1.00 40.41 80 GLU A O 1
ATOM 656 N N . GLY A 1 81 ? -2.447 -31.578 10.028 1.00 37.97 81 GLY A N 1
ATOM 657 C CA . GLY A 1 81 ? -1.752 -31.163 11.244 1.00 37.97 81 GLY A CA 1
ATOM 658 C C . GLY A 1 81 ? -2.020 -29.724 11.647 1.00 37.97 81 GLY A C 1
ATOM 659 O O . GLY A 1 81 ? -1.431 -28.806 11.102 1.00 37.97 81 GLY A O 1
ATOM 660 N N . LYS A 1 82 ? -2.899 -29.580 12.646 1.00 36.28 82 LYS A N 1
ATOM 661 C CA . LYS A 1 82 ? -2.962 -28.489 13.631 1.00 36.28 82 LYS A CA 1
ATOM 662 C C . LYS A 1 82 ? -2.537 -27.104 13.123 1.00 36.28 82 LYS A C 1
ATOM 664 O O . LYS A 1 82 ? -1.360 -26.766 13.122 1.00 36.28 82 LYS A O 1
ATOM 669 N N . TYR A 1 83 ? -3.527 -26.260 12.850 1.00 39.31 83 TYR A N 1
ATOM 670 C CA . TYR A 1 83 ? -3.346 -24.820 13.000 1.00 39.31 83 TYR A CA 1
ATOM 671 C C . TYR A 1 83 ? -2.972 -24.542 14.464 1.00 39.31 83 TYR A C 1
ATOM 673 O O . TYR A 1 83 ? -3.829 -24.613 15.348 1.00 39.31 83 TYR A O 1
ATOM 681 N N . ASP A 1 84 ? -1.689 -24.304 14.735 1.00 37.53 84 ASP A N 1
ATOM 682 C CA . ASP A 1 84 ? -1.248 -23.785 16.026 1.00 37.53 84 ASP A CA 1
ATOM 683 C C . ASP A 1 84 ? -1.694 -22.322 16.114 1.00 37.53 84 ASP A C 1
ATOM 685 O O . ASP A 1 84 ? -1.066 -21.417 15.568 1.00 37.53 84 ASP A O 1
ATOM 689 N N . LEU A 1 85 ? -2.791 -22.089 16.839 1.00 37.69 85 LEU A N 1
ATOM 690 C CA . LEU A 1 85 ? -3.317 -20.759 17.185 1.00 37.69 85 LEU A CA 1
ATOM 691 C C . LEU A 1 85 ? -2.270 -19.867 17.900 1.00 37.69 85 LEU A C 1
ATOM 693 O O . LEU A 1 85 ? -2.465 -18.664 18.049 1.00 37.69 85 LEU A O 1
ATOM 697 N N . GLU A 1 86 ? -1.140 -20.431 18.343 1.00 39.59 86 GLU A N 1
ATOM 698 C CA . GLU A 1 86 ? -0.016 -19.677 18.907 1.00 39.59 86 GLU A CA 1
ATOM 699 C C . GLU A 1 86 ? 0.880 -19.006 17.841 1.00 39.59 86 GLU A C 1
ATOM 701 O O . GLU A 1 86 ? 1.483 -17.970 18.136 1.00 39.59 86 GLU A O 1
ATOM 706 N N . GLU A 1 87 ? 0.946 -19.513 16.600 1.00 44.09 87 GLU A N 1
ATOM 707 C CA . GLU A 1 87 ? 1.665 -18.845 15.496 1.00 44.09 87 GLU A CA 1
ATOM 708 C C . GLU A 1 87 ? 0.850 -17.711 14.851 1.00 44.09 87 GLU A C 1
ATOM 710 O O . GLU A 1 87 ? 1.436 -16.737 14.375 1.00 44.09 87 GLU A O 1
ATOM 715 N N . GLU A 1 88 ? -0.482 -17.752 14.952 1.00 43.75 88 GLU A N 1
ATOM 716 C CA . GLU A 1 88 ? -1.403 -16.689 14.504 1.00 43.75 88 GLU A CA 1
ATOM 717 C C . GLU A 1 88 ? -1.121 -15.323 15.159 1.00 43.75 88 GLU A C 1
ATOM 719 O O . GLU A 1 88 ? -1.354 -14.269 14.560 1.00 43.75 88 GLU A O 1
ATOM 724 N N . ASN A 1 89 ? -0.581 -15.324 16.383 1.00 43.03 89 ASN A N 1
ATOM 725 C CA . ASN A 1 89 ? -0.208 -14.104 17.106 1.00 43.03 89 ASN A CA 1
ATOM 726 C C . ASN A 1 89 ? 1.104 -13.474 16.610 1.00 43.03 89 ASN A C 1
ATOM 728 O O . ASN A 1 89 ? 1.434 -12.360 17.018 1.00 43.03 89 ASN A O 1
ATOM 732 N N . LYS A 1 90 ? 1.857 -14.145 15.727 1.00 52.88 90 LYS A N 1
ATOM 733 C CA . LYS A 1 90 ? 3.052 -13.576 15.078 1.00 52.88 90 LYS A CA 1
ATOM 734 C C . LYS A 1 90 ? 2.749 -12.953 13.718 1.00 52.88 90 LYS A C 1
ATOM 736 O O . LYS A 1 90 ? 3.649 -12.388 13.103 1.00 52.88 90 LYS A O 1
ATOM 741 N N . GLU A 1 91 ? 1.503 -13.018 13.253 1.00 73.69 91 GLU A N 1
ATOM 742 C CA . GLU A 1 91 ? 1.126 -12.530 11.927 1.00 73.69 91 GLU A CA 1
ATOM 743 C C . GLU A 1 91 ? 0.970 -11.012 11.859 1.00 73.69 91 GLU A C 1
ATOM 745 O O . GLU A 1 91 ? 0.956 -10.452 10.768 1.00 73.69 91 GLU A O 1
ATOM 750 N N . ILE A 1 92 ? 0.853 -10.325 12.997 1.00 84.12 92 ILE A N 1
ATOM 751 C CA . ILE A 1 92 ? 0.661 -8.877 13.027 1.00 84.12 92 ILE A CA 1
ATOM 752 C C . ILE A 1 92 ? 1.657 -8.234 13.984 1.00 84.12 92 ILE A C 1
ATOM 754 O O . ILE A 1 92 ? 1.642 -8.500 15.183 1.00 84.12 92 ILE A O 1
ATOM 758 N N . ILE A 1 93 ? 2.513 -7.357 13.459 1.00 89.94 93 ILE A N 1
ATOM 759 C CA . ILE A 1 93 ? 3.565 -6.692 14.238 1.00 89.94 93 ILE A CA 1
ATOM 760 C C . ILE A 1 93 ? 3.309 -5.182 14.227 1.00 89.94 93 ILE A C 1
ATOM 762 O O . ILE A 1 93 ? 3.238 -4.610 13.138 1.00 89.94 93 ILE A O 1
ATOM 766 N N . PRO A 1 94 ? 3.179 -4.511 15.387 1.00 94.25 94 PRO A N 1
ATOM 767 C CA . PRO A 1 94 ? 3.068 -3.056 15.437 1.00 94.25 94 PRO A CA 1
ATOM 768 C C . PRO A 1 94 ? 4.240 -2.371 14.728 1.00 94.25 94 PRO A C 1
ATOM 770 O O . PRO A 1 94 ? 5.385 -2.803 14.848 1.00 94.25 94 PRO A O 1
ATOM 773 N N . ALA A 1 95 ? 3.947 -1.289 14.018 1.00 93.44 95 ALA A N 1
ATOM 774 C CA . ALA A 1 95 ? 4.918 -0.475 13.306 1.00 93.44 95 ALA A CA 1
ATOM 775 C C . ALA A 1 95 ? 4.635 1.009 13.543 1.00 93.44 95 ALA A C 1
ATOM 777 O O . ALA A 1 95 ? 3.497 1.433 13.747 1.00 93.44 95 ALA A O 1
ATOM 778 N N . SER A 1 96 ? 5.676 1.826 13.478 1.00 95.81 96 SER A N 1
ATOM 779 C CA . SER A 1 96 ? 5.526 3.277 13.443 1.00 95.81 96 SER A CA 1
ATOM 780 C C . SER A 1 96 ? 5.128 3.768 12.045 1.00 95.81 96 SER A C 1
ATOM 782 O O . SER A 1 96 ? 5.421 3.140 11.025 1.00 95.81 96 SER A O 1
ATOM 784 N N . ILE A 1 97 ? 4.531 4.963 11.974 1.00 94.38 97 ILE A N 1
ATOM 785 C CA . ILE A 1 97 ? 4.253 5.645 10.695 1.00 94.38 97 ILE A CA 1
ATOM 786 C C . ILE A 1 97 ? 5.555 5.894 9.902 1.00 94.38 97 ILE A C 1
ATOM 788 O O . ILE A 1 97 ? 5.558 5.848 8.674 1.00 94.38 97 ILE A O 1
ATOM 792 N N . GLY A 1 98 ? 6.680 6.129 10.585 1.00 94.38 98 GLY A N 1
ATOM 793 C CA . GLY A 1 98 ? 7.982 6.289 9.931 1.00 94.38 98 GLY A CA 1
ATOM 794 C C . GLY A 1 98 ? 8.479 4.996 9.278 1.00 94.38 98 GLY A C 1
ATOM 795 O O . GLY A 1 98 ? 8.915 5.011 8.128 1.00 94.38 98 GLY A O 1
ATOM 796 N N . GLU A 1 99 ? 8.371 3.864 9.979 1.00 92.00 99 GLU A N 1
ATOM 797 C CA . GLU A 1 99 ? 8.710 2.545 9.421 1.00 92.00 99 GLU A CA 1
ATOM 798 C C . GLU A 1 99 ? 7.804 2.168 8.254 1.00 92.00 99 GLU A C 1
ATOM 800 O O . GLU A 1 99 ? 8.280 1.609 7.266 1.00 92.00 99 GLU A O 1
ATOM 805 N N . PHE A 1 100 ? 6.523 2.524 8.342 1.00 92.94 100 PHE A N 1
ATOM 806 C CA . PHE A 1 100 ? 5.573 2.380 7.251 1.00 92.94 100 PHE A CA 1
ATOM 807 C C . PHE A 1 100 ? 6.045 3.0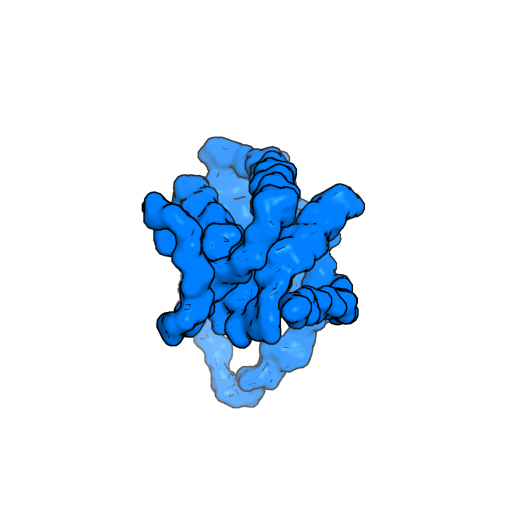89 5.980 1.00 92.94 100 PHE A C 1
ATOM 809 O O . PHE A 1 100 ? 6.178 2.438 4.946 1.00 92.94 100 PHE A O 1
ATOM 816 N N . TRP A 1 101 ? 6.357 4.387 6.054 1.00 93.38 101 TRP A N 1
ATOM 817 C CA . TRP A 1 101 ? 6.801 5.136 4.876 1.00 93.38 101 TRP A CA 1
ATOM 818 C C . TRP A 1 101 ? 8.131 4.627 4.339 1.00 93.38 101 TRP A C 1
ATOM 820 O O . TRP A 1 101 ? 8.279 4.476 3.132 1.00 93.38 101 TRP A O 1
ATOM 830 N N . LYS A 1 102 ? 9.057 4.255 5.227 1.00 90.69 102 LYS A N 1
ATOM 831 C CA . LYS A 1 102 ? 10.319 3.628 4.827 1.00 90.69 102 LYS A CA 1
ATOM 832 C C . LYS A 1 102 ? 10.085 2.334 4.039 1.00 90.69 102 LYS A C 1
ATOM 834 O O . LYS A 1 102 ? 10.707 2.126 3.006 1.00 90.69 102 LYS A O 1
ATOM 839 N N . LYS A 1 103 ? 9.196 1.456 4.512 1.00 87.50 103 LYS A N 1
ATOM 840 C CA . LYS A 1 103 ? 8.850 0.194 3.832 1.00 87.50 103 LYS A CA 1
ATOM 841 C C . LYS A 1 103 ? 8.120 0.429 2.512 1.00 87.50 103 LYS A C 1
ATOM 843 O O . LYS A 1 103 ? 8.419 -0.258 1.541 1.00 87.50 103 LYS A O 1
ATOM 848 N N . PHE A 1 104 ? 7.196 1.386 2.489 1.00 88.75 104 PHE A N 1
ATOM 849 C CA . PHE A 1 104 ? 6.482 1.801 1.288 1.00 88.75 104 PHE A CA 1
ATOM 850 C C . PHE A 1 104 ? 7.467 2.279 0.217 1.00 88.75 104 PHE A C 1
ATOM 852 O O . PHE A 1 104 ? 7.483 1.728 -0.878 1.00 88.75 104 PHE A O 1
ATOM 859 N N . ASP A 1 105 ? 8.341 3.231 0.557 1.00 87.31 105 ASP A N 1
ATOM 860 C CA . ASP A 1 105 ? 9.330 3.796 -0.366 1.00 87.31 105 ASP A CA 1
ATOM 861 C C . ASP A 1 105 ? 10.323 2.728 -0.840 1.00 87.31 105 ASP A C 1
ATOM 863 O O . ASP A 1 105 ? 10.614 2.632 -2.031 1.00 87.31 105 ASP A O 1
ATOM 867 N N . ASN A 1 106 ? 10.776 1.852 0.063 1.00 81.62 106 ASN A N 1
ATOM 868 C CA . ASN A 1 106 ? 11.620 0.718 -0.306 1.00 81.62 106 ASN A CA 1
ATOM 869 C C . ASN A 1 106 ? 10.942 -0.203 -1.328 1.00 81.62 106 ASN A C 1
ATOM 871 O O . ASN A 1 106 ? 11.612 -0.656 -2.246 1.00 81.62 106 ASN A O 1
ATOM 875 N N . GLY A 1 107 ? 9.634 -0.454 -1.207 1.00 80.56 107 GLY A N 1
ATOM 876 C CA . GLY A 1 107 ? 8.897 -1.297 -2.152 1.00 80.56 107 GLY A CA 1
ATOM 877 C C . GLY A 1 107 ? 8.823 -0.736 -3.576 1.00 80.56 107 GLY A C 1
ATOM 878 O O . GLY A 1 107 ? 8.649 -1.509 -4.510 1.00 80.56 107 GLY A O 1
ATOM 879 N N . PHE A 1 108 ? 8.967 0.582 -3.752 1.00 80.19 108 PHE A N 1
ATOM 880 C CA . PHE A 1 108 ? 9.031 1.222 -5.073 1.00 80.19 108 PHE A CA 1
ATOM 881 C C . PHE A 1 108 ? 10.465 1.413 -5.581 1.00 80.19 108 PHE A C 1
ATOM 883 O O . PHE A 1 108 ? 10.684 1.452 -6.792 1.00 80.19 108 PHE A O 1
ATOM 890 N N . ASN A 1 109 ? 11.437 1.527 -4.672 1.00 77.06 109 ASN A N 1
ATOM 891 C CA . ASN A 1 109 ? 12.845 1.715 -5.016 1.00 77.06 109 ASN A CA 1
ATOM 892 C C . ASN A 1 109 ? 13.563 0.398 -5.351 1.00 77.06 109 ASN A C 1
ATOM 894 O O . ASN A 1 109 ? 14.400 0.392 -6.248 1.00 77.06 109 ASN A O 1
ATOM 898 N N . ASP A 1 110 ? 13.236 -0.697 -4.659 1.00 72.19 110 ASP A N 1
ATOM 899 C CA . ASP A 1 110 ? 13.816 -2.029 -4.877 1.00 72.19 110 ASP A CA 1
ATOM 900 C C . ASP A 1 110 ? 13.097 -2.730 -6.041 1.00 72.19 110 ASP A C 1
ATOM 902 O O . ASP A 1 110 ? 12.022 -3.303 -5.865 1.00 72.19 110 ASP A O 1
ATOM 906 N N . ARG A 1 111 ? 13.663 -2.633 -7.254 1.00 67.69 111 ARG A N 1
ATOM 907 C CA . ARG A 1 111 ? 13.045 -3.109 -8.511 1.00 67.69 111 ARG A CA 1
ATOM 908 C C . ARG A 1 111 ? 13.798 -4.294 -9.141 1.00 67.69 111 ARG A C 1
ATOM 910 O O . ARG A 1 111 ? 13.834 -4.417 -10.368 1.00 67.69 111 ARG A O 1
ATOM 917 N N . GLY A 1 112 ? 14.408 -5.136 -8.300 1.00 59.06 112 GLY A N 1
ATOM 918 C CA . GLY A 1 112 ? 15.205 -6.316 -8.684 1.00 59.06 112 GLY A CA 1
ATOM 919 C C . GLY A 1 112 ? 16.713 -6.034 -8.760 1.00 59.06 112 GLY A C 1
ATOM 920 O O . GLY A 1 112 ? 17.126 -4.894 -8.868 1.00 59.06 112 GLY A O 1
ATOM 921 N N 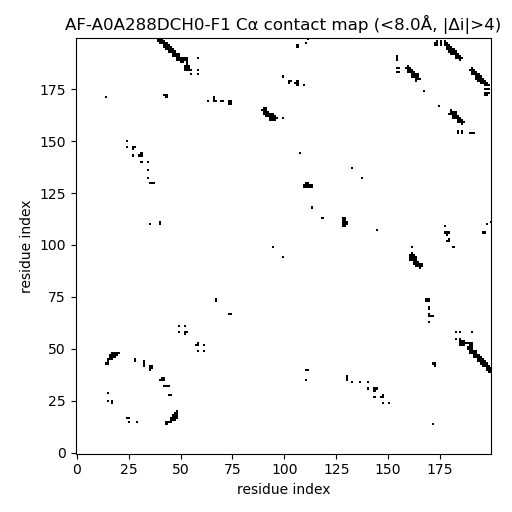. GLU A 1 113 ? 17.581 -7.043 -8.681 1.00 51.78 113 GLU A N 1
ATOM 922 C CA . GLU A 1 113 ? 19.033 -6.854 -8.890 1.00 51.78 113 GLU A CA 1
ATOM 923 C C . GLU A 1 113 ? 19.400 -7.036 -10.369 1.00 51.78 113 GLU A C 1
ATOM 925 O O . GLU A 1 113 ? 18.956 -7.986 -11.019 1.00 51.78 113 GLU A O 1
ATOM 930 N N . PHE A 1 114 ? 20.276 -6.182 -10.908 1.00 49.69 114 PHE A N 1
ATOM 931 C CA . PHE A 1 114 ? 20.967 -6.520 -12.154 1.00 49.69 114 PHE A CA 1
ATOM 932 C C . PHE A 1 114 ? 21.963 -7.644 -11.894 1.00 49.69 114 PHE A C 1
ATOM 934 O O . PHE A 1 114 ? 22.751 -7.587 -10.948 1.00 49.69 114 PHE A O 1
ATOM 941 N N . LYS A 1 115 ? 22.006 -8.644 -12.780 1.00 42.53 115 LYS A N 1
ATOM 942 C CA . LYS A 1 115 ? 23.103 -9.614 -12.765 1.00 42.53 115 LYS A CA 1
ATOM 943 C C . LYS A 1 115 ? 24.424 -8.871 -12.989 1.00 42.53 115 LYS A C 1
ATOM 945 O O . LYS A 1 115 ? 24.543 -8.057 -13.908 1.00 42.53 115 LYS A O 1
ATOM 950 N N . GLN A 1 116 ? 25.424 -9.165 -12.154 1.00 38.72 116 GLN A N 1
ATOM 951 C CA . GLN A 1 116 ? 26.802 -8.696 -12.333 1.00 38.72 116 GLN A CA 1
ATOM 952 C C . GLN A 1 116 ? 27.233 -8.858 -13.800 1.00 38.72 116 GLN A C 1
ATOM 954 O O . GLN A 1 116 ? 27.307 -9.977 -14.303 1.00 38.72 116 GLN A O 1
ATOM 959 N N . GLY A 1 117 ? 27.522 -7.740 -14.474 1.00 47.75 117 GLY A N 1
ATOM 960 C CA . GLY A 1 117 ? 27.995 -7.717 -15.864 1.00 47.75 117 GLY A CA 1
ATOM 961 C C . GLY A 1 117 ? 27.128 -6.926 -16.850 1.00 47.75 117 GLY A C 1
ATOM 962 O O . GLY A 1 117 ? 27.611 -6.621 -17.935 1.00 47.75 117 GLY A O 1
ATOM 963 N N . GLU A 1 118 ? 25.907 -6.524 -16.481 1.00 46.56 118 GLU A N 1
ATOM 964 C CA . GLU A 1 118 ? 24.976 -5.797 -17.368 1.00 46.56 118 GLU A CA 1
ATOM 965 C C . GLU A 1 118 ? 24.786 -4.312 -16.986 1.00 46.56 118 GLU A C 1
ATOM 967 O O . GLU A 1 118 ? 23.682 -3.778 -17.031 1.00 46.56 118 GLU A O 1
ATOM 972 N N . ARG A 1 119 ? 25.864 -3.602 -16.616 1.00 44.41 119 ARG A N 1
ATOM 973 C CA . ARG A 1 119 ? 25.820 -2.133 -16.464 1.00 44.41 119 ARG A CA 1
ATOM 974 C C . ARG A 1 119 ? 26.069 -1.439 -17.809 1.00 44.41 119 ARG A C 1
ATOM 976 O O . ARG A 1 119 ? 27.169 -1.584 -18.345 1.00 44.41 119 ARG A O 1
ATOM 983 N N . PRO A 1 120 ? 25.165 -0.580 -18.314 1.00 44.31 120 PRO A N 1
ATOM 984 C CA . PRO A 1 120 ? 25.588 0.513 -19.172 1.00 44.31 120 PRO A CA 1
ATOM 985 C C . PRO A 1 120 ? 26.249 1.578 -18.287 1.00 44.31 120 PRO A C 1
ATOM 987 O O . PRO A 1 120 ? 25.639 2.111 -17.363 1.00 44.31 120 PRO A O 1
ATOM 990 N N . SER A 1 121 ? 27.525 1.867 -18.543 1.00 49.16 121 SER A N 1
ATOM 991 C CA . SER A 1 121 ? 28.253 2.931 -17.856 1.00 49.16 121 SER A CA 1
ATOM 992 C C . SER A 1 121 ? 27.657 4.289 -18.226 1.00 49.16 121 SER A C 1
ATOM 994 O O . SER A 1 121 ? 27.943 4.817 -19.301 1.00 49.16 121 SER A O 1
ATOM 996 N N . VAL A 1 122 ? 26.858 4.882 -17.345 1.00 42.88 122 VAL A N 1
ATOM 997 C CA . VAL A 1 122 ? 26.585 6.317 -17.414 1.00 42.88 122 VAL A CA 1
ATOM 998 C C . VAL A 1 122 ? 26.587 6.871 -15.995 1.00 42.88 122 VAL A C 1
ATOM 1000 O O . VAL A 1 122 ? 25.638 6.684 -15.251 1.00 42.88 122 VAL A O 1
ATOM 1003 N N . ASN A 1 123 ? 27.702 7.521 -15.663 1.00 45.94 123 ASN A N 1
ATOM 1004 C CA . ASN A 1 123 ? 27.912 8.465 -14.567 1.00 45.94 123 ASN A CA 1
ATOM 1005 C C . ASN A 1 123 ? 27.441 8.025 -13.171 1.00 45.94 123 ASN A C 1
ATOM 1007 O O . ASN A 1 123 ? 26.280 8.118 -12.792 1.00 45.94 123 ASN A O 1
ATOM 1011 N N . GLU A 1 124 ? 28.437 7.608 -12.395 1.00 53.12 124 GLU A N 1
ATOM 1012 C CA . GLU A 1 124 ? 28.417 7.336 -10.964 1.00 53.12 124 GLU A CA 1
ATOM 1013 C C . GLU A 1 124 ? 27.647 8.404 -10.171 1.00 53.12 124 GLU A C 1
ATOM 1015 O O . GLU A 1 124 ? 28.016 9.578 -10.179 1.00 53.12 124 GLU A O 1
ATOM 1020 N N . THR A 1 125 ? 26.607 7.987 -9.441 1.00 39.44 125 THR A N 1
ATOM 1021 C CA . THR A 1 125 ? 26.406 8.448 -8.052 1.00 39.44 125 THR A CA 1
ATOM 1022 C C . THR A 1 125 ? 25.448 7.597 -7.220 1.00 39.44 125 THR A C 1
ATOM 1024 O O . THR A 1 125 ? 25.546 7.678 -6.004 1.00 39.44 125 THR A O 1
ATOM 1027 N N . GLU A 1 126 ? 24.612 6.717 -7.783 1.00 42.94 126 GLU A N 1
ATOM 1028 C CA . GLU A 1 126 ? 23.816 5.774 -6.974 1.00 42.94 126 GLU A CA 1
ATOM 1029 C C . GLU A 1 126 ? 23.664 4.429 -7.700 1.00 42.94 126 GLU A C 1
ATOM 1031 O O . GLU A 1 126 ? 23.180 4.372 -8.831 1.00 42.94 126 GLU A O 1
ATOM 1036 N N . GLU A 1 127 ? 24.112 3.335 -7.074 1.00 41.16 127 GLU A N 1
ATOM 1037 C CA . GLU A 1 127 ? 23.858 1.978 -7.562 1.00 41.16 127 GLU A CA 1
ATOM 1038 C C . GLU A 1 127 ? 22.355 1.703 -7.436 1.00 41.16 127 GLU A C 1
ATOM 1040 O O . GLU A 1 127 ? 21.848 1.485 -6.340 1.00 41.16 127 GLU A O 1
ATOM 1045 N N . ARG A 1 128 ? 21.616 1.798 -8.545 1.00 44.44 128 ARG A N 1
ATOM 1046 C CA . ARG A 1 128 ? 20.196 1.440 -8.568 1.00 44.44 128 ARG A CA 1
ATOM 1047 C C . ARG A 1 128 ? 20.065 -0.043 -8.893 1.00 44.44 128 ARG A C 1
ATOM 1049 O O . ARG A 1 128 ? 20.346 -0.457 -10.018 1.00 44.44 128 ARG A O 1
ATOM 1056 N N . ASP A 1 129 ? 19.627 -0.814 -7.908 1.00 46.69 129 ASP A N 1
ATOM 1057 C CA . ASP A 1 129 ? 19.127 -2.169 -8.108 1.00 46.69 129 ASP A CA 1
ATOM 1058 C C . ASP A 1 129 ? 17.735 -2.067 -8.762 1.00 46.69 129 ASP A C 1
ATOM 1060 O O . ASP A 1 129 ? 16.764 -1.650 -8.124 1.00 46.69 129 ASP A O 1
ATOM 1064 N N . GLY A 1 130 ? 17.637 -2.379 -10.062 1.00 54.22 130 GLY A N 1
ATOM 1065 C CA . GLY A 1 130 ? 16.351 -2.740 -10.670 1.00 54.22 130 GLY A CA 1
ATOM 1066 C C . GLY A 1 130 ? 16.050 -2.193 -12.051 1.00 54.22 130 GLY A C 1
ATOM 1067 O O . GLY A 1 130 ? 16.826 -1.433 -12.613 1.00 54.22 130 GLY A O 1
ATOM 1068 N N . LEU A 1 131 ? 14.906 -2.609 -12.606 1.00 66.62 131 LEU A N 1
ATOM 1069 C CA . LEU A 1 131 ? 14.427 -2.263 -13.952 1.00 66.62 131 LEU A CA 1
ATOM 1070 C C . LEU A 1 131 ? 14.813 -0.831 -14.381 1.00 66.62 131 LEU A C 1
ATOM 1072 O O . LEU A 1 131 ? 14.316 0.153 -13.830 1.00 66.62 131 LEU A O 1
ATOM 1076 N N . LEU A 1 132 ? 15.684 -0.718 -15.392 1.00 70.44 132 LEU A N 1
ATOM 1077 C CA . LEU A 1 132 ? 16.096 0.572 -15.949 1.00 70.44 132 LEU A CA 1
ATOM 1078 C C . LEU A 1 132 ? 14.971 1.130 -16.820 1.00 70.44 132 LEU A C 1
ATOM 1080 O O . LEU A 1 132 ? 14.689 0.620 -17.906 1.00 70.44 132 LEU A O 1
ATOM 1084 N N . LEU A 1 133 ? 14.347 2.201 -16.345 1.00 75.00 133 LEU A N 1
ATOM 1085 C CA . LEU A 1 133 ? 13.351 2.955 -17.092 1.00 75.00 133 LEU A CA 1
ATOM 1086 C C . LEU A 1 133 ? 14.003 4.093 -17.887 1.00 75.00 133 LEU A C 1
ATOM 1088 O O . LEU A 1 133 ? 15.061 4.608 -17.528 1.00 75.00 133 LEU A O 1
ATOM 1092 N N . SER A 1 134 ? 13.352 4.509 -18.978 1.00 83.06 134 SER A N 1
ATOM 1093 C CA . SER A 1 134 ? 13.687 5.777 -19.635 1.00 83.06 134 SER A CA 1
ATOM 1094 C C . SER A 1 134 ? 13.449 6.949 -18.676 1.00 83.06 134 SER A C 1
ATOM 1096 O O . SER A 1 134 ? 12.628 6.848 -17.767 1.00 83.06 134 SER A O 1
ATOM 1098 N N . GLU A 1 135 ? 14.106 8.090 -18.901 1.00 83.88 135 GLU A N 1
ATOM 1099 C CA . GLU A 1 135 ? 13.905 9.303 -18.086 1.00 83.88 135 GLU A CA 1
ATOM 1100 C C . GLU A 1 135 ? 12.424 9.720 -18.013 1.00 83.88 135 GLU A C 1
ATOM 1102 O O . GLU A 1 135 ? 11.917 10.094 -16.955 1.00 83.88 135 GLU A O 1
ATOM 1107 N N . GLU A 1 136 ? 11.702 9.594 -19.129 1.00 89.38 136 GLU A N 1
ATOM 1108 C CA . GLU A 1 136 ? 10.261 9.848 -19.192 1.00 89.38 136 GLU A CA 1
ATOM 1109 C C . GLU A 1 136 ? 9.467 8.900 -18.279 1.00 89.38 136 GLU A C 1
ATOM 1111 O O . GLU A 1 136 ? 8.594 9.344 -17.530 1.00 89.38 136 GLU A O 1
ATOM 1116 N N . ASN A 1 137 ? 9.799 7.606 -18.295 1.00 85.88 137 ASN A N 1
ATOM 1117 C CA . ASN A 1 137 ? 9.134 6.599 -17.474 1.00 85.88 137 ASN A CA 1
ATOM 1118 C C . ASN A 1 137 ? 9.515 6.707 -15.991 1.00 85.88 137 ASN A C 1
ATOM 1120 O O . ASN A 1 137 ? 8.644 6.519 -15.147 1.00 85.88 137 ASN A O 1
ATOM 1124 N N . GLU A 1 138 ? 10.757 7.073 -15.659 1.00 85.00 138 GLU A N 1
ATOM 1125 C CA . GLU A 1 138 ? 11.165 7.416 -14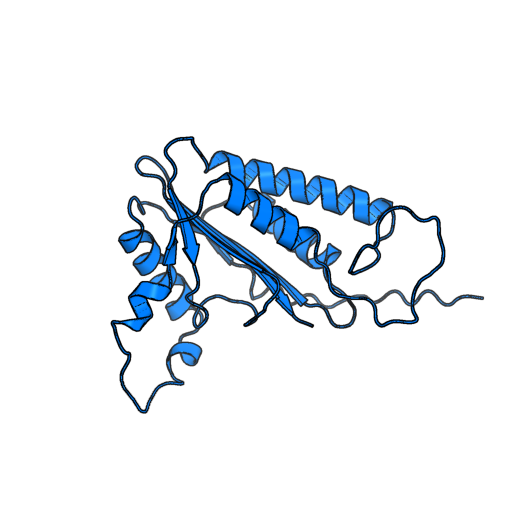.287 1.00 85.00 138 GLU A CA 1
ATOM 1126 C C . GLU A 1 138 ? 10.350 8.602 -13.763 1.00 85.00 138 GLU A C 1
ATOM 1128 O O . GLU A 1 138 ? 9.770 8.543 -12.679 1.00 85.00 138 GLU A O 1
ATOM 1133 N N . LYS A 1 139 ? 10.226 9.674 -14.553 1.00 88.50 139 LYS A N 1
ATOM 1134 C CA . LYS A 1 139 ? 9.421 10.839 -14.169 1.00 88.50 139 LYS A CA 1
ATOM 1135 C C . LYS A 1 139 ? 7.954 10.465 -13.958 1.00 88.50 139 LYS A C 1
ATOM 1137 O O . LYS A 1 139 ? 7.350 10.898 -12.976 1.00 88.50 139 LYS A O 1
ATOM 1142 N N . LYS A 1 140 ? 7.385 9.657 -14.859 1.00 91.44 140 LYS A N 1
ATOM 1143 C CA . LYS A 1 140 ? 6.010 9.156 -14.740 1.00 91.44 140 LYS A CA 1
ATOM 1144 C C . LYS A 1 140 ? 5.838 8.281 -13.492 1.00 91.44 140 LYS A C 1
ATOM 1146 O O . LYS A 1 140 ? 4.836 8.429 -12.798 1.00 91.44 140 LYS A O 1
ATOM 1151 N N . LEU A 1 141 ? 6.813 7.423 -13.180 1.00 89.19 141 LEU A N 1
ATOM 1152 C CA . LEU A 1 141 ? 6.816 6.591 -11.975 1.00 89.19 141 LEU A CA 1
ATOM 1153 C C . LEU A 1 141 ? 6.741 7.458 -10.717 1.00 89.19 141 LEU A C 1
ATOM 1155 O O . LEU A 1 141 ? 5.818 7.283 -9.928 1.00 89.19 141 LEU A O 1
ATOM 1159 N N . TYR A 1 142 ? 7.645 8.431 -10.557 1.00 91.00 142 TYR A N 1
ATOM 1160 C CA . TYR A 1 142 ? 7.645 9.308 -9.381 1.00 91.00 142 TYR A CA 1
ATOM 1161 C C . TYR A 1 142 ? 6.327 10.075 -9.226 1.00 91.00 142 TYR A C 1
ATOM 1163 O O . TYR A 1 142 ? 5.779 10.142 -8.129 1.00 91.00 142 TYR A O 1
ATOM 1171 N N . GLN A 1 143 ? 5.762 10.577 -10.328 1.00 95.12 143 GLN A N 1
ATOM 1172 C CA . GLN A 1 143 ? 4.462 11.252 -10.306 1.00 95.12 143 GLN A CA 1
ATOM 1173 C C . GLN A 1 143 ? 3.328 10.334 -9.829 1.00 95.12 143 GLN A C 1
ATOM 1175 O O . GLN A 1 143 ? 2.490 10.756 -9.033 1.00 95.12 143 GLN A O 1
ATOM 1180 N N . LEU A 1 144 ? 3.286 9.087 -10.304 1.00 94.62 144 LEU A N 1
ATOM 1181 C CA . LEU A 1 144 ? 2.269 8.116 -9.898 1.00 94.62 144 LEU A CA 1
ATOM 1182 C C . LEU A 1 144 ? 2.464 7.652 -8.449 1.00 94.62 144 LEU A C 1
ATOM 1184 O O . LEU A 1 144 ? 1.480 7.497 -7.725 1.00 94.62 144 LEU A O 1
ATOM 1188 N N . VAL A 1 145 ? 3.712 7.478 -8.003 1.00 92.44 145 VAL A N 1
ATOM 1189 C CA . VAL A 1 145 ? 4.030 7.165 -6.603 1.00 92.44 145 VAL A CA 1
ATOM 1190 C C . VAL A 1 145 ? 3.562 8.299 -5.695 1.00 92.44 145 VAL A C 1
ATOM 1192 O O . VAL A 1 145 ? 2.881 8.028 -4.711 1.00 92.44 145 VAL A O 1
ATOM 1195 N N . ASP A 1 146 ? 3.824 9.561 -6.039 1.00 94.75 146 ASP A N 1
ATOM 1196 C CA . ASP A 1 146 ? 3.362 10.714 -5.255 1.00 94.75 146 ASP A CA 1
ATOM 1197 C C . ASP A 1 146 ? 1.830 10.805 -5.192 1.00 94.75 146 ASP A C 1
ATOM 1199 O O . ASP A 1 146 ? 1.260 11.078 -4.128 1.00 94.75 146 ASP A O 1
ATOM 1203 N N . GLN A 1 147 ? 1.135 10.525 -6.300 1.00 94.44 147 GLN A N 1
ATOM 1204 C CA . GLN A 1 147 ? -0.329 10.435 -6.308 1.00 94.44 147 GLN A CA 1
ATOM 1205 C C . GLN A 1 147 ? -0.824 9.315 -5.386 1.00 94.44 147 GLN A C 1
ATOM 1207 O O . GLN A 1 147 ? -1.726 9.535 -4.574 1.00 94.44 147 GLN A O 1
ATOM 1212 N N . TYR A 1 148 ? -0.200 8.135 -5.436 1.00 93.75 148 TYR A N 1
ATOM 1213 C CA . TYR A 1 148 ? -0.566 7.027 -4.560 1.00 93.75 148 TYR A CA 1
ATOM 1214 C C . TYR A 1 148 ? -0.286 7.347 -3.083 1.00 93.75 148 TYR A C 1
ATOM 1216 O O . TYR A 1 148 ? -1.163 7.160 -2.235 1.00 93.75 148 TYR A O 1
ATOM 1224 N N . LYS A 1 149 ? 0.879 7.931 -2.767 1.00 93.81 149 LYS A N 1
ATOM 1225 C CA . LYS A 1 149 ? 1.225 8.409 -1.417 1.00 93.81 149 LYS A CA 1
ATOM 1226 C C . LYS A 1 149 ? 0.227 9.440 -0.915 1.00 93.81 149 LYS A C 1
ATOM 1228 O O . LYS A 1 149 ? -0.131 9.394 0.258 1.00 93.81 149 LYS A O 1
ATOM 1233 N N . THR A 1 150 ? -0.254 10.334 -1.777 1.00 93.69 150 THR A N 1
ATOM 1234 C CA . THR A 1 150 ? -1.273 11.335 -1.427 1.00 93.69 150 THR A CA 1
ATOM 1235 C C . THR A 1 150 ? -2.583 10.666 -1.012 1.00 93.69 150 THR A C 1
ATOM 1237 O O . THR A 1 150 ? -3.140 10.995 0.038 1.00 93.69 150 THR A O 1
ATOM 1240 N N . ILE A 1 151 ? -3.037 9.671 -1.781 1.00 92.00 151 ILE A N 1
ATOM 1241 C CA . ILE A 1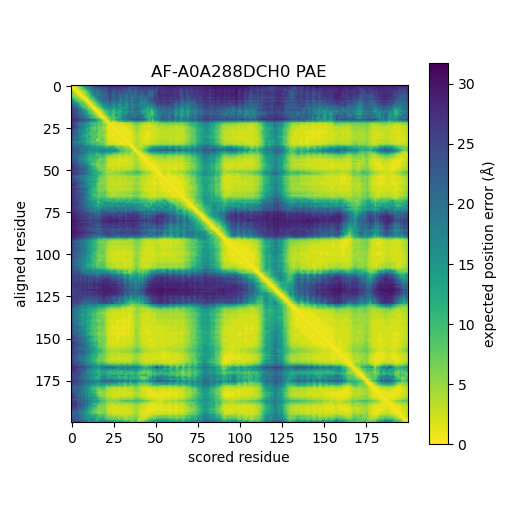 151 ? -4.237 8.890 -1.453 1.00 92.00 151 ILE A CA 1
ATOM 1242 C C . ILE A 1 151 ? -4.047 8.170 -0.116 1.00 92.00 151 ILE A C 1
ATOM 1244 O O . ILE A 1 151 ? -4.874 8.328 0.778 1.00 92.00 151 ILE A O 1
ATOM 1248 N N . VAL A 1 152 ? -2.946 7.436 0.060 1.00 93.19 152 VAL A N 1
ATOM 1249 C CA . VAL A 1 152 ? -2.650 6.683 1.293 1.00 93.19 152 VAL A CA 1
ATOM 1250 C C . VAL A 1 152 ? -2.548 7.613 2.503 1.00 93.19 152 VAL A C 1
ATOM 1252 O O . VAL A 1 152 ? -3.133 7.338 3.550 1.00 93.19 152 VAL A O 1
ATOM 1255 N N . SER A 1 153 ? -1.877 8.757 2.350 1.00 93.81 153 SER A N 1
ATOM 1256 C CA . SER A 1 153 ? -1.728 9.762 3.408 1.00 93.81 153 SER A CA 1
ATOM 1257 C C . SER A 1 153 ? -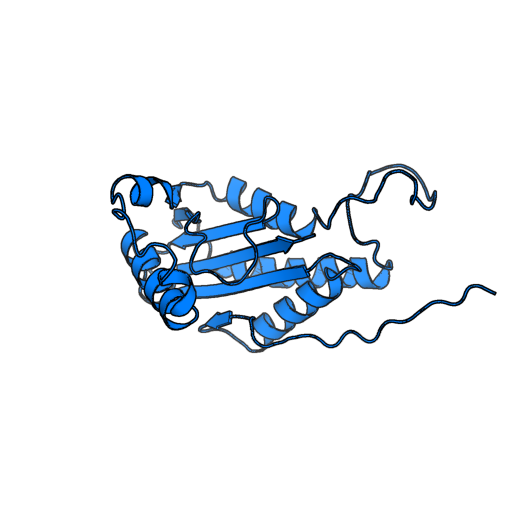3.066 10.311 3.889 1.00 93.81 153 SER A C 1
ATOM 1259 O O . SER A 1 153 ? -3.202 10.605 5.073 1.00 93.81 153 SER A O 1
ATOM 1261 N N . SER A 1 154 ? -4.082 10.395 3.021 1.00 92.31 154 SER A N 1
ATOM 1262 C CA . SER A 1 154 ? -5.422 10.840 3.429 1.00 92.31 154 SER A CA 1
ATOM 1263 C C . SER A 1 154 ? -6.074 9.916 4.474 1.00 92.31 154 SER A C 1
ATOM 1265 O O . SER A 1 154 ? -6.908 10.369 5.262 1.00 92.31 154 SER A O 1
ATOM 1267 N N . PHE A 1 155 ? -5.631 8.654 4.558 1.00 91.62 155 PHE A N 1
ATOM 1268 C CA . PHE A 1 155 ? -6.081 7.663 5.543 1.00 91.62 155 PHE A CA 1
ATOM 1269 C C . PHE A 1 155 ? -5.205 7.599 6.798 1.00 91.62 155 PHE A C 1
ATOM 1271 O O . PHE A 1 155 ? -5.583 6.928 7.758 1.00 91.62 155 PHE A O 1
ATOM 1278 N N . ILE A 1 156 ? -4.080 8.318 6.849 1.00 93.50 156 ILE A N 1
ATOM 1279 C CA . ILE A 1 156 ? -3.176 8.340 8.007 1.00 93.50 156 ILE A CA 1
ATOM 1280 C C . ILE A 1 156 ? -3.399 9.625 8.809 1.00 93.50 156 ILE A C 1
ATOM 1282 O O . ILE A 1 156 ? -3.613 10.705 8.266 1.00 93.50 156 ILE A O 1
ATOM 1286 N N . SER A 1 157 ? -3.452 9.501 10.129 1.00 92.56 157 SER A N 1
ATOM 1287 C CA . SER A 1 157 ? -3.530 10.605 11.088 1.00 92.56 157 SER A CA 1
ATOM 1288 C C . SER A 1 157 ? -2.541 10.340 12.223 1.00 92.56 157 SER A C 1
ATOM 1290 O O . SER A 1 157 ? -2.099 9.200 12.378 1.00 92.56 157 SER A O 1
ATOM 1292 N N . PRO A 1 158 ? -2.227 11.333 13.071 1.00 91.69 158 PRO A N 1
ATOM 1293 C CA . PRO A 1 158 ? -1.397 11.100 14.253 1.00 91.69 158 PRO A CA 1
ATOM 1294 C C . PRO A 1 158 ? -1.954 10.044 15.223 1.00 91.69 158 PRO A C 1
ATOM 1296 O O . PRO A 1 158 ? -1.195 9.498 16.015 1.00 91.69 158 PRO A O 1
ATOM 1299 N N . ALA A 1 159 ? -3.261 9.765 15.173 1.00 93.88 159 ALA A N 1
ATOM 1300 C CA . ALA A 1 159 ? -3.928 8.763 16.004 1.00 93.88 159 ALA A CA 1
ATOM 1301 C C . ALA A 1 159 ? -4.055 7.384 15.328 1.00 93.88 159 ALA A C 1
ATOM 1303 O O . ALA A 1 159 ? -4.592 6.462 15.938 1.00 93.88 159 ALA A O 1
ATOM 1304 N N . SER A 1 160 ? -3.618 7.246 14.072 1.00 96.00 160 SER A N 1
ATOM 1305 C CA . SER A 1 160 ? -3.685 5.976 13.350 1.00 96.00 160 SER A CA 1
ATOM 1306 C C . SER A 1 160 ? -2.662 4.990 13.910 1.00 96.00 160 SER A C 1
ATOM 1308 O O . SER A 1 160 ? -1.506 5.343 14.143 1.00 96.00 160 SER A O 1
ATOM 1310 N N . GLU A 1 161 ? -3.078 3.741 14.078 1.00 97.31 161 GLU A N 1
ATOM 1311 C CA . GLU A 1 161 ? -2.203 2.643 14.487 1.00 97.31 161 GLU A CA 1
ATOM 1312 C C . GLU A 1 161 ? -1.774 1.876 13.232 1.00 97.31 161 GLU A C 1
ATOM 1314 O O . GLU A 1 161 ? -2.586 1.637 12.337 1.00 97.31 161 GLU A O 1
ATOM 1319 N N . VAL A 1 162 ? -0.494 1.519 13.127 1.00 96.81 162 VAL A N 1
ATOM 1320 C CA . VAL A 1 162 ? 0.048 0.862 11.933 1.00 96.81 162 VAL A CA 1
ATOM 1321 C C . VAL A 1 162 ? 0.630 -0.492 12.303 1.00 96.81 162 VAL A C 1
ATOM 1323 O O . VAL A 1 162 ? 1.280 -0.641 13.336 1.00 96.81 162 VAL A O 1
ATOM 1326 N N . TYR A 1 163 ? 0.398 -1.483 11.448 1.00 94.50 163 TYR A N 1
ATOM 1327 C CA . TYR A 1 163 ? 0.844 -2.849 11.672 1.00 94.50 163 TYR A CA 1
ATOM 1328 C C . TYR A 1 163 ? 1.388 -3.470 10.392 1.00 94.50 163 TYR A C 1
ATOM 1330 O O . TYR A 1 163 ? 0.803 -3.314 9.322 1.00 94.50 163 TYR A O 1
ATOM 1338 N N . HIS A 1 164 ? 2.476 -4.223 10.508 1.00 89.44 164 HIS A N 1
ATOM 1339 C CA . HIS A 1 164 ? 2.874 -5.205 9.510 1.00 89.44 164 HIS A CA 1
ATOM 1340 C C . HIS A 1 164 ? 1.904 -6.379 9.537 1.00 89.44 164 HIS A C 1
ATOM 1342 O O . HIS A 1 164 ? 1.596 -6.880 10.614 1.00 89.44 164 HIS A O 1
ATOM 1348 N N . TYR A 1 165 ? 1.479 -6.839 8.363 1.00 86.50 165 TYR A N 1
ATOM 1349 C CA . TYR A 1 165 ? 0.661 -8.038 8.213 1.00 86.50 165 TYR A CA 1
ATOM 1350 C C . TYR A 1 165 ? 1.445 -9.124 7.474 1.00 86.50 165 TYR A C 1
ATOM 1352 O O . TYR A 1 165 ? 1.765 -9.001 6.292 1.00 86.50 165 TYR A O 1
ATOM 1360 N N . LEU A 1 166 ? 1.764 -10.188 8.196 1.00 78.06 166 LEU A N 1
ATOM 1361 C CA . LEU A 1 166 ? 2.546 -11.340 7.768 1.00 78.06 166 LEU A CA 1
ATOM 1362 C C . LEU A 1 166 ? 1.661 -12.557 7.451 1.00 78.06 166 LEU A C 1
ATOM 1364 O O . LEU A 1 166 ? 2.192 -13.639 7.262 1.00 78.06 166 LEU A O 1
ATOM 1368 N N . GLY A 1 167 ? 0.332 -12.433 7.384 1.00 69.38 167 GLY A N 1
ATOM 1369 C CA . GLY A 1 167 ? -0.529 -13.533 6.929 1.00 69.38 167 GLY A CA 1
ATOM 1370 C C . GLY A 1 167 ? -0.342 -13.779 5.425 1.00 69.38 167 GLY A C 1
ATOM 1371 O O . GLY A 1 167 ? -0.983 -13.124 4.607 1.00 69.38 167 GLY A O 1
ATOM 1372 N N . TYR A 1 168 ? 0.585 -14.661 5.028 1.00 62.47 168 TYR A N 1
ATOM 1373 C CA . TYR A 1 168 ? 0.982 -14.836 3.618 1.00 62.47 168 TYR A CA 1
ATOM 1374 C C . TYR A 1 168 ? -0.006 -15.651 2.776 1.00 62.47 168 TYR A C 1
ATOM 1376 O O . TYR A 1 168 ? -0.070 -15.455 1.564 1.00 62.47 168 TYR A O 1
ATOM 1384 N N . ASN A 1 169 ? -0.784 -16.538 3.396 1.00 58.16 169 ASN A N 1
ATOM 1385 C CA . ASN A 1 169 ? -1.420 -17.645 2.674 1.00 58.16 169 ASN A CA 1
ATOM 1386 C C . ASN A 1 169 ? -2.641 -17.234 1.832 1.00 58.16 169 ASN A C 1
ATOM 1388 O O . ASN A 1 169 ? -3.071 -17.990 0.961 1.00 58.16 169 ASN A O 1
ATOM 1392 N N . THR A 1 170 ? -3.196 -16.039 2.052 1.00 57.78 170 THR A N 1
ATOM 1393 C CA . THR A 1 170 ? -4.467 -15.619 1.436 1.00 57.78 170 THR A CA 1
ATOM 1394 C C . THR A 1 170 ? -4.349 -14.378 0.545 1.00 57.78 170 THR A C 1
ATOM 1396 O O . THR A 1 170 ? -5.154 -14.225 -0.375 1.00 57.78 170 THR A O 1
ATOM 1399 N N . ILE A 1 171 ? -3.338 -13.524 0.738 1.00 63.53 171 ILE A N 1
ATOM 1400 C CA . ILE A 1 171 ? -3.172 -12.281 -0.036 1.00 63.53 171 ILE A CA 1
ATOM 1401 C C . ILE A 1 171 ? -2.644 -12.590 -1.451 1.00 63.53 171 ILE A C 1
ATOM 1403 O O . ILE A 1 171 ? -1.710 -13.385 -1.592 1.00 63.53 171 ILE A O 1
ATOM 1407 N N . PRO A 1 172 ? -3.188 -11.968 -2.517 1.00 58.91 172 PRO A N 1
ATOM 1408 C CA . PRO A 1 172 ? -2.620 -12.063 -3.856 1.00 58.91 172 PRO A CA 1
ATOM 1409 C C . PRO A 1 172 ? -1.198 -11.518 -3.919 1.00 58.91 172 PRO A C 1
ATOM 1411 O O . PRO A 1 172 ? -0.888 -10.468 -3.363 1.00 58.91 172 PRO 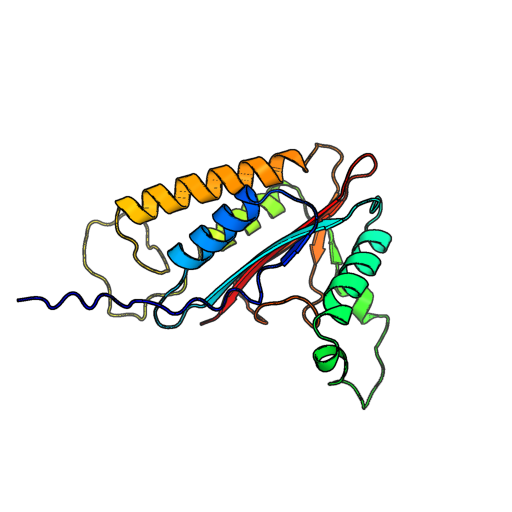A O 1
ATOM 1414 N N . GLY A 1 173 ? -0.344 -12.226 -4.645 1.00 58.44 173 GLY A N 1
ATOM 1415 C CA . GLY A 1 173 ? 1.072 -11.910 -4.751 1.00 58.44 173 GLY A CA 1
ATOM 1416 C C . GLY A 1 173 ? 1.936 -13.077 -4.303 1.00 58.44 173 GLY A C 1
ATOM 1417 O O . GLY A 1 173 ? 1.453 -14.185 -4.046 1.00 58.44 173 GLY A O 1
ATOM 1418 N N . TYR A 1 174 ? 3.232 -12.818 -4.261 1.00 55.62 174 TYR A N 1
ATOM 1419 C CA . TYR A 1 174 ? 4.247 -13.839 -4.055 1.00 55.62 174 TYR A CA 1
ATOM 1420 C C . TYR A 1 174 ? 4.715 -13.877 -2.595 1.00 55.62 174 TYR A C 1
ATOM 1422 O O . TYR A 1 174 ? 4.631 -12.883 -1.866 1.00 55.62 174 TYR A O 1
ATOM 1430 N N . GLU A 1 175 ? 5.215 -15.032 -2.154 1.00 54.62 175 GLU A N 1
ATOM 1431 C CA . GLU A 1 175 ? 5.957 -15.179 -0.897 1.00 54.62 175 GLU A CA 1
ATOM 1432 C C . GLU A 1 175 ? 7.331 -14.523 -1.046 1.00 54.62 175 GLU A C 1
ATOM 1434 O O . GLU A 1 175 ? 8.331 -15.200 -1.275 1.00 54.62 175 GLU A O 1
ATOM 1439 N N . THR A 1 176 ? 7.407 -13.193 -1.028 1.00 50.47 176 THR A N 1
ATOM 1440 C CA . THR A 1 176 ? 8.658 -12.532 -1.412 1.00 50.47 176 THR A CA 1
ATOM 1441 C C . THR A 1 176 ? 9.301 -11.729 -0.303 1.00 50.47 176 THR A C 1
ATOM 1443 O O . THR A 1 176 ? 8.661 -11.109 0.545 1.00 50.47 176 THR A O 1
ATOM 1446 N N . ARG A 1 177 ? 10.639 -11.753 -0.339 1.00 52.03 177 ARG A N 1
ATOM 1447 C CA . ARG A 1 177 ? 11.536 -10.958 0.508 1.00 52.03 177 ARG A CA 1
ATOM 1448 C C . ARG A 1 177 ? 11.411 -9.452 0.243 1.00 52.03 177 ARG A C 1
ATOM 1450 O O . ARG A 1 177 ? 11.824 -8.664 1.091 1.00 52.03 177 ARG A O 1
ATOM 1457 N N . ARG A 1 178 ? 10.867 -9.068 -0.918 1.00 63.00 178 ARG A N 1
ATOM 1458 C CA . ARG A 1 178 ? 10.799 -7.698 -1.439 1.00 63.00 178 ARG A CA 1
ATOM 1459 C C . ARG A 1 178 ? 9.335 -7.268 -1.535 1.00 63.00 178 ARG A C 1
ATOM 1461 O O . ARG A 1 178 ? 8.622 -7.608 -2.478 1.00 63.00 178 ARG A O 1
ATOM 1468 N N . GLY A 1 179 ? 8.868 -6.587 -0.494 1.00 74.06 179 GLY A N 1
ATOM 1469 C CA . GLY A 1 179 ? 7.489 -6.132 -0.411 1.00 74.06 179 GLY A CA 1
ATOM 1470 C C . GLY A 1 179 ? 7.121 -5.492 0.922 1.00 74.06 179 GLY A C 1
ATOM 1471 O O . GLY A 1 179 ? 7.886 -5.496 1.893 1.00 74.06 179 GLY A O 1
ATOM 1472 N N . TYR A 1 180 ? 5.914 -4.947 0.971 1.00 84.44 180 TYR A N 1
ATOM 1473 C CA . TYR A 1 180 ? 5.286 -4.437 2.182 1.00 84.44 180 TYR A CA 1
ATOM 1474 C C . TYR A 1 180 ? 3.838 -4.906 2.240 1.00 84.44 180 TYR A C 1
ATOM 1476 O O . TYR A 1 180 ? 3.184 -5.085 1.217 1.00 84.44 180 TYR A O 1
ATOM 1484 N N . ARG A 1 181 ? 3.338 -5.110 3.456 1.00 87.19 181 ARG A N 1
ATOM 1485 C CA . ARG A 1 181 ? 1.950 -5.467 3.753 1.00 87.19 181 ARG A CA 1
ATOM 1486 C C . ARG A 1 181 ? 1.602 -4.804 5.063 1.00 87.19 181 ARG A C 1
ATOM 1488 O O . ARG A 1 181 ? 2.173 -5.153 6.096 1.00 87.19 181 ARG A O 1
ATOM 1495 N N . MET A 1 182 ? 0.755 -3.792 4.995 1.00 92.75 182 MET A N 1
ATOM 1496 C CA . MET A 1 182 ? 0.542 -2.873 6.102 1.00 92.75 182 MET A CA 1
ATOM 1497 C C . MET A 1 182 ? -0.947 -2.661 6.326 1.00 92.75 182 MET A C 1
ATOM 1499 O O . MET A 1 182 ? -1.675 -2.358 5.382 1.00 92.75 182 MET A O 1
ATOM 1503 N N . ILE A 1 183 ? -1.379 -2.772 7.578 1.00 94.38 183 ILE A N 1
ATOM 1504 C CA . ILE A 1 183 ? -2.709 -2.360 8.029 1.00 94.38 183 ILE A CA 1
ATOM 1505 C C . ILE A 1 183 ? -2.561 -1.000 8.704 1.00 94.38 183 ILE A C 1
ATOM 1507 O O . ILE A 1 183 ? -1.737 -0.840 9.603 1.00 94.38 183 ILE A O 1
ATOM 1511 N N . ILE A 1 184 ? -3.369 -0.033 8.283 1.00 96.56 184 ILE A N 1
ATOM 1512 C CA . ILE A 1 184 ? -3.530 1.262 8.943 1.00 96.56 184 ILE A CA 1
ATOM 1513 C C . ILE A 1 184 ? -4.914 1.260 9.581 1.00 96.56 184 ILE A C 1
ATOM 1515 O O . ILE A 1 184 ? -5.926 1.297 8.876 1.00 96.56 184 ILE A O 1
ATOM 1519 N N . VAL A 1 185 ? -4.938 1.205 10.910 1.00 96.94 185 VAL A N 1
ATOM 1520 C CA . VAL A 1 185 ? -6.152 1.182 11.722 1.00 96.94 185 VAL A CA 1
ATOM 1521 C C . VAL A 1 185 ? -6.527 2.604 12.128 1.00 96.94 185 VAL A C 1
ATOM 1523 O O . VAL A 1 185 ? -5.725 3.354 12.688 1.00 96.94 185 VAL A O 1
ATOM 1526 N N . ASN A 1 186 ? -7.773 2.970 11.856 1.00 94.75 186 ASN A N 1
ATOM 1527 C CA . ASN A 1 186 ? -8.390 4.232 12.228 1.00 94.75 186 ASN A CA 1
ATOM 1528 C C . ASN A 1 186 ? -9.627 3.966 13.097 1.00 94.75 186 ASN A C 1
ATOM 1530 O O . ASN A 1 186 ? -10.475 3.163 12.728 1.00 94.75 186 ASN A O 1
ATOM 1534 N N . LYS A 1 187 ? -9.768 4.665 14.230 1.00 90.94 187 LYS A N 1
ATOM 1535 C CA . LYS A 1 187 ? -10.919 4.473 15.136 1.00 90.94 187 LYS A CA 1
ATOM 1536 C C . LYS A 1 187 ? -12.211 5.106 14.613 1.00 90.94 187 LYS A C 1
ATOM 1538 O O . LYS A 1 187 ? -13.268 4.496 14.725 1.00 90.94 187 LYS A O 1
ATOM 1543 N N . ASP A 1 188 ? -12.102 6.286 14.003 1.00 89.12 188 ASP A N 1
ATOM 1544 C CA . ASP A 1 188 ? -13.253 7.140 13.660 1.00 89.12 188 ASP A CA 1
ATOM 1545 C C . ASP A 1 188 ? -13.517 7.250 12.147 1.00 89.12 188 ASP A C 1
ATOM 1547 O O . ASP A 1 188 ? -14.314 8.072 11.697 1.00 89.12 188 ASP A O 1
ATOM 1551 N N . ARG A 1 189 ? -12.806 6.466 11.334 1.00 88.00 189 ARG A N 1
ATOM 1552 C CA . ARG A 1 189 ? -12.926 6.455 9.871 1.00 88.00 189 ARG A CA 1
ATOM 1553 C C . ARG A 1 189 ? -12.468 5.117 9.318 1.00 88.00 189 ARG A C 1
ATOM 1555 O O . ARG A 1 189 ? -11.952 4.282 10.051 1.00 88.00 189 ARG A O 1
ATOM 1562 N N . ASP A 1 190 ? -12.620 4.944 8.014 1.00 90.19 190 ASP A N 1
ATOM 1563 C CA . ASP A 1 190 ? -12.230 3.707 7.353 1.00 90.19 190 ASP A CA 1
ATOM 1564 C C . ASP A 1 190 ? -10.733 3.415 7.531 1.00 90.19 190 ASP A C 1
ATOM 1566 O O . ASP A 1 190 ? -9.868 4.282 7.353 1.00 90.19 190 ASP A O 1
ATOM 1570 N N . SER A 1 191 ? -10.439 2.168 7.880 1.00 95.00 191 SER A N 1
ATOM 1571 C CA . SER A 1 191 ? -9.083 1.626 7.905 1.00 95.00 191 SER A CA 1
ATOM 1572 C C . SER A 1 191 ? -8.691 1.158 6.511 1.00 95.00 191 SER A C 1
ATOM 1574 O O . SER A 1 191 ? -9.546 0.993 5.636 1.00 95.00 191 SER A O 1
ATOM 1576 N N . ILE A 1 192 ? -7.400 0.948 6.280 1.00 93.94 192 ILE A N 1
ATOM 1577 C CA . ILE A 1 192 ? -6.916 0.445 4.993 1.00 93.94 192 ILE A CA 1
ATOM 1578 C C . ILE A 1 192 ? -5.888 -0.655 5.188 1.00 93.94 192 ILE A C 1
ATOM 1580 O O . ILE A 1 192 ? -5.136 -0.667 6.161 1.00 93.94 192 ILE A O 1
ATOM 1584 N N . PHE A 1 193 ? -5.848 -1.563 4.228 1.00 92.25 193 PHE A N 1
ATOM 1585 C CA . PHE A 1 193 ? -4.763 -2.504 4.045 1.00 92.25 193 PHE A CA 1
ATOM 1586 C C . PHE A 1 193 ? -4.110 -2.228 2.700 1.00 92.25 193 PHE A C 1
ATOM 1588 O O . PHE A 1 193 ? -4.796 -2.136 1.682 1.00 92.25 193 PHE A O 1
ATOM 1595 N N . ILE A 1 194 ? -2.791 -2.082 2.697 1.00 91.81 194 ILE A N 1
ATOM 1596 C CA . ILE A 1 194 ? -2.023 -1.902 1.471 1.00 91.81 194 ILE A CA 1
ATOM 1597 C C . ILE A 1 194 ? -0.949 -2.962 1.373 1.00 91.81 194 ILE A C 1
ATOM 1599 O O . ILE A 1 194 ? -0.352 -3.361 2.379 1.00 91.81 194 ILE A O 1
ATOM 1603 N N . TYR A 1 195 ? -0.679 -3.388 0.150 1.00 87.81 195 TYR A N 1
ATOM 1604 C CA . TYR A 1 195 ? 0.397 -4.318 -0.110 1.00 87.81 195 TYR A CA 1
ATOM 1605 C C . TYR A 1 195 ? 1.119 -4.004 -1.412 1.00 87.81 195 TYR A C 1
ATOM 1607 O O . TYR A 1 195 ? 0.555 -3.429 -2.340 1.00 87.81 195 TYR A O 1
ATOM 1615 N N . GLY A 1 196 ? 2.382 -4.402 -1.448 1.00 84.56 196 GLY A N 1
ATOM 1616 C CA . GLY A 1 196 ? 3.203 -4.479 -2.641 1.00 84.56 196 GLY A CA 1
ATOM 1617 C C . GLY A 1 196 ? 4.104 -5.699 -2.525 1.00 84.56 196 GLY A C 1
ATOM 1618 O O . GLY A 1 196 ? 4.725 -5.900 -1.480 1.00 84.56 196 GLY A O 1
ATOM 1619 N N . SER A 1 197 ? 4.159 -6.529 -3.560 1.00 78.12 197 SER A N 1
ATOM 1620 C CA . SER A 1 197 ? 5.050 -7.689 -3.629 1.00 78.12 197 SER A CA 1
ATOM 1621 C C . SER A 1 197 ? 5.669 -7.787 -5.012 1.00 78.12 197 SER A C 1
ATOM 1623 O O . SER A 1 197 ? 4.928 -7.762 -5.994 1.00 78.12 197 SER A O 1
ATOM 1625 N N . GLY A 1 198 ? 6.989 -7.942 -5.072 1.00 72.69 198 GLY A N 1
ATOM 1626 C CA . GLY A 1 198 ? 7.712 -8.266 -6.301 1.00 72.69 198 GLY A CA 1
ATOM 1627 C C . GLY A 1 198 ? 8.269 -9.682 -6.259 1.00 72.69 198 GLY A C 1
ATOM 1628 O O . GLY A 1 198 ? 8.769 -10.077 -5.204 1.00 72.69 198 GLY A O 1
ATOM 1629 N N . SER A 1 199 ? 8.186 -10.432 -7.358 1.00 66.94 199 SER A N 1
ATOM 1630 C CA . SER A 1 199 ? 8.870 -11.723 -7.542 1.00 66.94 199 SER A CA 1
ATOM 1631 C C . SER A 1 199 ? 9.799 -11.675 -8.735 1.00 66.94 199 SER A C 1
ATOM 1633 O O . SER A 1 199 ? 9.403 -11.147 -9.770 1.00 66.94 199 SER A O 1
ATOM 1635 N N . ASP A 1 200 ? 10.978 -12.272 -8.556 1.00 60.84 200 ASP A N 1
ATOM 1636 C CA . ASP A 1 200 ? 11.899 -12.665 -9.629 1.00 60.84 200 ASP A CA 1
ATOM 1637 C C . ASP A 1 200 ? 11.442 -13.967 -10.322 1.00 60.84 200 ASP A C 1
ATOM 1639 O O . ASP A 1 200 ? 10.564 -14.662 -9.742 1.00 60.84 200 ASP A O 1
#

pLDDT: mean 70.97, std 21.64, range [24.83, 97.31]

Mean predicted aligned error: 11.55 Å

Radius of gyration: 18.44 Å; Cα contacts (8 Å, |Δi|>4): 260; chains: 1; bounding box: 44×44×55 Å

Nearest PDB structures (foldseek):
  3iic-assembly1_B  TM=3.402E-01  e=4.370E+00  Shewanella loihica PV-4

Solvent-accessible surface area (backbone atoms only — not comparable to full-atom values): 11969 Å² total; per-residue (Å²): 135,86,83,82,83,82,80,87,76,86,78,81,74,88,74,69,52,65,46,90,68,57,76,62,60,54,50,44,49,55,51,50,31,58,75,58,47,45,101,58,32,51,47,41,60,40,42,35,55,34,74,89,14,54,43,71,68,53,41,49,57,49,51,49,54,59,24,40,73,74,33,60,73,57,71,59,83,63,85,79,69,78,87,57,74,75,60,63,68,70,26,58,43,84,42,51,73,67,57,49,52,52,41,54,53,46,49,72,60,60,45,51,76,70,65,92,87,76,76,82,91,72,79,94,84,73,92,74,44,30,71,85,63,54,73,69,53,46,54,50,47,54,54,44,50,52,52,50,49,52,59,56,48,73,66,57,52,98,81,43,48,36,28,39,52,60,67,68,71,41,54,86,64,60,98,45,96,48,47,38,36,38,38,41,36,20,72,92,48,57,12,38,38,40,38,35,25,40,37,116